Protein AF-A0ABC8SMH2-F1 (afdb_monomer_lite)

Structure (mmCIF, N/CA/C/O backbone):
data_AF-A0ABC8SMH2-F1
#
_entry.id   AF-A0ABC8SMH2-F1
#
loop_
_atom_site.group_PDB
_atom_site.id
_atom_site.type_symbol
_atom_site.label_atom_id
_atom_site.label_alt_id
_atom_site.label_comp_id
_atom_site.label_asym_id
_atom_site.label_entity_id
_atom_site.label_seq_id
_atom_site.pdbx_PDB_ins_code
_atom_site.Cartn_x
_atom_site.Cartn_y
_atom_site.Cartn_z
_atom_site.occupancy
_atom_site.B_iso_or_equiv
_atom_site.auth_seq_id
_atom_site.auth_comp_id
_atom_site.auth_asym_id
_atom_site.auth_atom_id
_atom_site.pdbx_PDB_model_num
ATOM 1 N N . MET A 1 1 ? -7.269 -30.580 8.045 1.00 36.91 1 MET A N 1
ATOM 2 C CA . MET A 1 1 ? -8.292 -30.603 9.114 1.00 36.91 1 MET A CA 1
ATOM 3 C C . MET A 1 1 ? -9.396 -29.653 8.674 1.00 36.91 1 MET A C 1
ATOM 5 O O . MET A 1 1 ? -9.114 -28.485 8.458 1.00 36.91 1 MET A O 1
ATOM 9 N N . VAL A 1 2 ? -10.576 -30.185 8.360 1.00 43.28 2 VAL A N 1
ATOM 10 C CA . VAL A 1 2 ? -11.658 -29.472 7.659 1.00 43.28 2 VAL A CA 1
ATOM 11 C C . VAL A 1 2 ? -12.463 -28.657 8.672 1.00 43.28 2 VAL A C 1
ATOM 13 O O . VAL A 1 2 ? -13.040 -29.235 9.588 1.00 43.28 2 VAL A O 1
ATOM 16 N N . GLY A 1 3 ? -12.486 -27.330 8.519 1.00 45.84 3 GLY A N 1
ATOM 17 C CA . GLY A 1 3 ? -13.321 -26.430 9.318 1.00 45.84 3 GLY A CA 1
ATOM 18 C C . GLY A 1 3 ? -14.788 -26.603 8.940 1.00 45.84 3 GLY A C 1
ATOM 19 O O . GLY A 1 3 ? -15.240 -26.081 7.927 1.00 45.84 3 GLY A O 1
ATOM 20 N N . LYS A 1 4 ? -15.508 -27.386 9.740 1.00 51.31 4 LYS A N 1
ATOM 21 C CA . LYS A 1 4 ? -16.911 -27.765 9.551 1.00 51.31 4 LYS A CA 1
ATOM 22 C C . LYS A 1 4 ? -17.716 -27.252 10.749 1.00 51.31 4 LYS A C 1
ATOM 24 O O . LYS A 1 4 ? -18.256 -28.037 11.508 1.00 51.31 4 LYS A O 1
ATOM 29 N N . GLU A 1 5 ? -17.716 -25.940 10.980 1.00 52.94 5 GLU A N 1
ATOM 30 C CA . GLU A 1 5 ? -18.402 -25.332 12.135 1.00 52.94 5 GLU A CA 1
ATOM 31 C C . GLU A 1 5 ? -18.998 -23.960 11.784 1.00 52.94 5 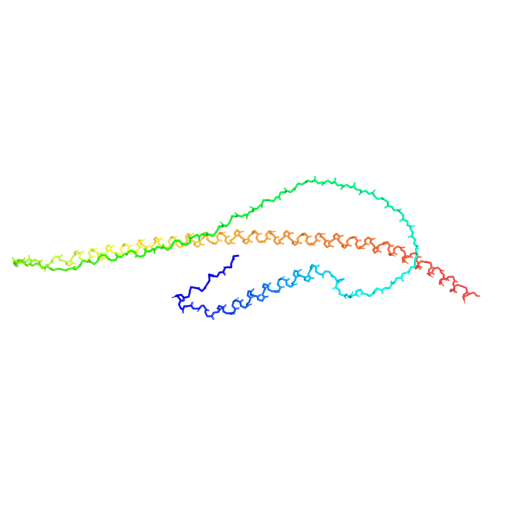GLU A C 1
ATOM 33 O O . GLU A 1 5 ? -18.556 -22.922 12.267 1.00 52.94 5 GLU A O 1
ATOM 38 N N . THR A 1 6 ? -20.023 -23.938 10.934 1.00 53.34 6 THR A N 1
ATOM 39 C CA . THR A 1 6 ? -21.031 -22.852 10.953 1.00 53.34 6 THR A CA 1
ATOM 40 C C . THR A 1 6 ? -22.466 -23.361 10.831 1.00 53.34 6 THR A C 1
ATOM 42 O O . THR A 1 6 ? -23.401 -22.591 11.016 1.00 53.34 6 THR A O 1
ATOM 45 N N . SER A 1 7 ? -22.658 -24.657 10.595 1.00 49.19 7 SER A N 1
ATOM 46 C CA . SER A 1 7 ? -23.930 -25.345 10.783 1.00 49.19 7 SER A CA 1
ATOM 47 C C . SER A 1 7 ? -23.833 -26.144 12.077 1.00 49.19 7 SER A C 1
ATOM 49 O O . SER A 1 7 ? -23.228 -27.211 12.109 1.00 49.19 7 SER A O 1
ATOM 51 N N . ASP A 1 8 ? -24.390 -25.602 13.157 1.00 45.41 8 ASP A N 1
ATOM 52 C CA . ASP A 1 8 ? -24.873 -26.448 14.244 1.00 45.41 8 ASP A CA 1
ATOM 53 C C . ASP A 1 8 ? -26.124 -27.157 13.692 1.00 45.41 8 ASP A C 1
ATOM 55 O O . ASP A 1 8 ? -27.100 -26.469 13.386 1.00 45.41 8 ASP A O 1
ATOM 59 N N . PRO A 1 9 ? -26.111 -28.481 13.442 1.00 53.84 9 PRO A N 1
ATOM 60 C CA . PRO A 1 9 ? -27.268 -29.173 12.875 1.00 53.84 9 PRO A CA 1
ATOM 61 C C . PRO A 1 9 ? -28.468 -29.209 13.836 1.00 53.84 9 PRO A C 1
ATOM 63 O O . PRO A 1 9 ? -29.548 -29.617 13.413 1.00 53.84 9 PRO A O 1
ATOM 66 N N . ASP A 1 10 ? -28.287 -28.799 15.099 1.00 50.53 10 ASP A N 1
ATOM 67 C CA . ASP A 1 10 ? -29.321 -28.818 16.141 1.00 50.53 10 ASP A CA 1
ATOM 68 C C . ASP A 1 10 ? -29.995 -27.447 16.358 1.00 50.53 10 ASP A C 1
ATOM 70 O O . ASP A 1 10 ? -31.047 -27.352 16.991 1.00 50.53 10 ASP A O 1
ATOM 74 N N . ASP A 1 11 ? -29.443 -26.372 15.786 1.00 53.09 11 ASP A N 1
ATOM 75 C CA . ASP A 1 11 ? -30.055 -25.044 15.813 1.00 53.09 11 ASP A CA 1
ATOM 76 C C . ASP A 1 11 ? -30.577 -24.758 14.401 1.00 53.09 11 ASP A C 1
ATOM 78 O O . ASP A 1 11 ? -29.842 -24.325 13.517 1.00 53.09 11 ASP A O 1
ATOM 82 N N . GLY A 1 12 ? -31.856 -25.067 14.154 1.00 57.78 12 GLY A N 1
ATOM 83 C CA . GLY A 1 12 ? -32.544 -24.975 12.851 1.00 57.78 12 GLY A CA 1
ATOM 84 C C . GLY A 1 12 ? -32.652 -23.565 12.244 1.00 57.78 12 GLY A C 1
ATOM 85 O O . GLY A 1 12 ? -33.602 -23.257 11.527 1.00 57.78 12 GLY A O 1
ATOM 86 N N . ARG A 1 13 ? -31.706 -22.678 12.546 1.00 59.84 13 ARG A N 1
ATOM 87 C CA . ARG A 1 13 ? -31.572 -21.316 12.042 1.00 59.84 13 ARG A CA 1
ATOM 88 C C . ARG A 1 13 ? -30.437 -21.292 11.027 1.00 59.84 13 ARG A C 1
ATOM 90 O O . ARG A 1 13 ? -29.338 -20.819 11.301 1.00 59.84 13 ARG A O 1
ATOM 97 N N . GLN A 1 14 ? -30.713 -21.796 9.828 1.00 72.44 14 GLN A N 1
ATOM 98 C CA . GLN A 1 14 ? -29.844 -21.523 8.692 1.00 72.44 14 GLN A CA 1
ATOM 99 C C . GLN A 1 14 ? -29.883 -20.017 8.420 1.00 72.44 14 GLN A C 1
ATOM 101 O O . GLN A 1 14 ? -30.951 -19.416 8.291 1.00 72.44 14 GLN A O 1
ATOM 106 N N . CYS A 1 15 ? -28.710 -19.394 8.382 1.00 69.88 15 CYS A N 1
ATOM 107 C CA . CYS A 1 15 ? -28.586 -17.998 8.005 1.00 69.88 15 CYS A CA 1
ATOM 108 C C . CYS A 1 15 ? -29.160 -17.817 6.583 1.00 69.88 15 CYS A C 1
ATOM 110 O O . CYS A 1 15 ? -28.724 -18.540 5.682 1.00 69.88 15 CYS A O 1
ATOM 112 N N . PRO A 1 16 ? -30.121 -16.900 6.350 1.00 83.31 16 PRO A N 1
ATOM 113 C CA . PRO A 1 16 ? -30.867 -16.837 5.087 1.00 83.31 16 PRO A CA 1
ATOM 114 C C . PRO A 1 16 ? -29.994 -16.514 3.864 1.00 83.31 16 PRO A C 1
ATOM 116 O O . PRO A 1 16 ? -30.408 -16.752 2.738 1.00 83.31 16 PRO A O 1
ATOM 119 N N . PHE A 1 17 ? -28.776 -16.016 4.088 1.00 85.00 17 PHE A N 1
ATOM 120 C CA . PHE A 1 17 ? -27.775 -15.682 3.072 1.00 85.00 17 PHE A CA 1
ATOM 121 C C . PHE A 1 17 ? -26.550 -16.617 3.097 1.00 85.00 17 PHE A C 1
ATOM 123 O O . PHE A 1 17 ? -25.531 -16.318 2.481 1.00 85.00 17 PHE A O 1
ATOM 130 N N . PHE A 1 18 ? -26.612 -17.754 3.804 1.00 87.25 18 PHE A N 1
ATOM 131 C CA . PHE A 1 18 ? -25.482 -18.688 3.897 1.00 87.25 18 PHE A CA 1
ATOM 132 C C . PHE A 1 18 ? -25.015 -19.175 2.524 1.00 87.25 18 PHE A C 1
ATOM 134 O O . PHE A 1 18 ? -23.818 -19.157 2.257 1.00 87.25 18 PHE A O 1
ATOM 141 N N . GLU A 1 19 ? -25.950 -19.572 1.661 1.00 87.00 19 GLU A N 1
ATOM 142 C CA . GLU A 1 19 ? -25.627 -20.103 0.335 1.00 87.00 19 GLU A CA 1
ATOM 143 C C . GLU A 1 19 ? -24.941 -19.045 -0.534 1.00 87.00 19 GLU A C 1
ATOM 145 O O . GLU A 1 19 ? -23.907 -19.305 -1.138 1.00 87.00 19 GLU A O 1
ATOM 150 N N . GLU A 1 20 ? -25.459 -17.815 -0.527 1.00 90.56 20 GLU A N 1
ATOM 151 C CA . GLU A 1 20 ? -24.885 -16.696 -1.274 1.00 90.56 20 GLU A CA 1
ATOM 152 C C . GLU A 1 20 ? -23.477 -16.346 -0.784 1.00 90.56 20 GLU A C 1
ATOM 154 O O . GLU A 1 20 ? -22.543 -16.262 -1.580 1.00 90.56 20 GLU A O 1
ATOM 159 N N . LEU A 1 21 ? -23.290 -16.217 0.533 1.00 89.94 21 LEU A N 1
ATOM 160 C CA . LEU A 1 21 ? -21.971 -15.947 1.105 1.00 89.94 21 LEU A CA 1
ATOM 161 C C . LEU A 1 21 ? -20.991 -17.093 0.841 1.00 89.94 21 LEU A C 1
ATOM 163 O O . LEU A 1 21 ? -19.828 -16.852 0.516 1.00 89.94 21 LEU A O 1
ATOM 167 N N . HIS A 1 22 ? -21.445 -18.341 0.958 1.00 88.00 22 HIS A N 1
ATOM 168 C CA . HIS A 1 22 ? -20.622 -19.509 0.681 1.00 88.00 22 HIS A CA 1
ATOM 169 C C . HIS A 1 22 ? -20.207 -19.567 -0.795 1.00 88.00 22 HIS A C 1
ATOM 171 O O . HIS A 1 22 ? -19.031 -19.811 -1.074 1.00 88.00 22 HIS A O 1
ATOM 177 N N . MET A 1 23 ? -21.119 -19.263 -1.726 1.00 92.56 23 MET A N 1
ATOM 178 C CA . MET A 1 23 ? -20.812 -19.134 -3.154 1.00 92.56 23 MET A CA 1
ATOM 179 C C . MET A 1 23 ? -19.764 -18.049 -3.405 1.00 92.56 23 MET A C 1
ATOM 181 O O . MET A 1 23 ? -18.761 -18.329 -4.055 1.00 92.56 23 MET A O 1
ATOM 185 N N . VAL A 1 24 ? -19.935 -16.847 -2.843 1.00 92.50 24 VAL A N 1
ATOM 186 C CA . VAL A 1 24 ? -18.985 -15.732 -3.019 1.00 92.50 24 VAL A CA 1
ATOM 187 C C . VAL A 1 24 ? -17.593 -16.096 -2.500 1.00 92.50 24 VAL A C 1
ATOM 189 O O . VAL A 1 24 ? -16.592 -15.833 -3.167 1.00 92.50 24 VAL A O 1
ATOM 192 N N . PHE A 1 25 ? -17.499 -16.721 -1.324 1.00 91.50 25 PHE A N 1
ATOM 193 C CA . PHE A 1 25 ? -16.202 -17.115 -0.770 1.00 91.50 25 PHE A CA 1
ATOM 194 C C . PHE A 1 25 ? -15.548 -18.257 -1.549 1.00 91.50 25 PHE A C 1
ATOM 196 O O . PHE A 1 25 ? -14.332 -18.236 -1.738 1.00 91.50 25 PHE A O 1
ATOM 203 N N . THR A 1 26 ? -16.335 -19.218 -2.030 1.00 92.69 26 THR A N 1
ATOM 204 C CA . THR A 1 26 ? -15.829 -20.343 -2.825 1.00 92.69 26 THR A CA 1
ATOM 205 C C . THR A 1 26 ? -15.360 -19.873 -4.201 1.00 92.69 26 THR A C 1
ATOM 207 O O . THR A 1 26 ? -14.258 -20.216 -4.623 1.00 92.69 26 THR A O 1
ATOM 210 N N . ASP A 1 27 ? -16.138 -19.021 -4.871 1.00 91.50 27 ASP A N 1
ATOM 211 C CA . ASP A 1 27 ? -15.770 -18.430 -6.159 1.00 91.50 27 ASP A CA 1
ATOM 212 C C . ASP A 1 27 ? -14.510 -17.565 -6.035 1.00 91.50 27 ASP A C 1
ATOM 214 O O . ASP A 1 27 ? -13.553 -17.733 -6.792 1.00 91.50 27 ASP A O 1
ATOM 218 N N . ARG A 1 28 ? -14.430 -16.726 -4.993 1.00 88.81 28 ARG A N 1
ATOM 219 C CA . ARG A 1 28 ? -13.230 -15.933 -4.699 1.00 88.81 28 ARG A CA 1
ATOM 220 C C . ARG A 1 28 ? -12.005 -16.809 -4.433 1.00 88.81 28 ARG A C 1
ATOM 222 O O . ARG A 1 28 ? -10.928 -16.498 -4.938 1.00 88.81 28 ARG A O 1
ATOM 229 N N . ALA A 1 29 ? -12.145 -17.887 -3.663 1.00 86.38 29 ALA A N 1
ATOM 230 C CA . ALA A 1 29 ? -11.043 -18.807 -3.385 1.00 86.38 29 ALA A CA 1
ATOM 231 C C . ALA A 1 29 ? -10.535 -19.487 -4.667 1.00 86.38 29 ALA A C 1
ATOM 233 O O . ALA A 1 29 ? -9.326 -19.531 -4.903 1.00 86.38 29 ALA A O 1
ATOM 234 N N . ASN A 1 30 ? -11.449 -19.936 -5.528 1.00 88.12 30 ASN A N 1
ATOM 235 C CA . ASN A 1 30 ? -11.115 -20.531 -6.820 1.00 88.12 30 ASN A CA 1
ATOM 236 C C . ASN A 1 30 ? -10.454 -19.513 -7.761 1.00 88.12 30 ASN A C 1
ATOM 238 O O . ASN A 1 30 ? -9.474 -19.830 -8.434 1.00 88.12 30 ASN A O 1
ATOM 242 N N . ASN A 1 31 ? -10.950 -18.274 -7.784 1.00 85.31 31 ASN A N 1
ATOM 243 C CA . ASN A 1 31 ? -10.404 -17.207 -8.616 1.00 85.31 31 ASN A CA 1
ATOM 244 C C . ASN A 1 31 ? -8.980 -16.820 -8.186 1.00 85.31 31 ASN A C 1
ATOM 246 O O . ASN A 1 31 ? -8.105 -16.696 -9.039 1.00 85.31 31 ASN A O 1
ATOM 250 N N . MET A 1 32 ? -8.717 -16.722 -6.877 1.00 79.75 32 MET A N 1
ATOM 251 C CA . MET A 1 32 ? -7.364 -16.480 -6.360 1.00 79.75 32 MET A CA 1
ATOM 252 C C . MET A 1 32 ? -6.402 -17.620 -6.700 1.00 79.75 32 MET A C 1
ATOM 254 O O . MET A 1 32 ? -5.282 -17.357 -7.125 1.00 79.75 32 MET A O 1
ATOM 258 N N . GLN A 1 33 ? -6.825 -18.880 -6.547 1.00 77.06 33 GLN A N 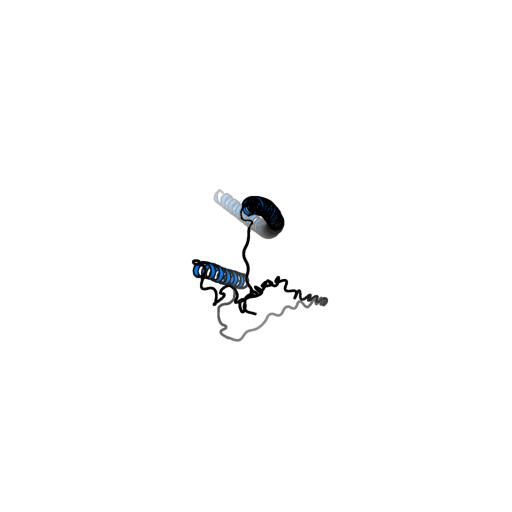1
ATOM 259 C CA . GLN A 1 33 ? -5.998 -20.030 -6.929 1.00 77.06 33 GLN A CA 1
ATOM 260 C C . GLN A 1 33 ? -5.691 -20.022 -8.427 1.00 77.06 33 GLN A C 1
ATOM 262 O O . GLN A 1 33 ? -4.552 -20.258 -8.817 1.00 77.06 33 GLN A O 1
ATOM 267 N N . ARG A 1 34 ? -6.678 -19.686 -9.264 1.00 77.19 34 ARG A N 1
ATOM 268 C CA . ARG A 1 34 ? -6.481 -19.544 -10.708 1.00 77.19 34 ARG A CA 1
ATOM 269 C C . ARG A 1 34 ? -5.500 -18.422 -11.042 1.00 77.19 34 ARG A C 1
ATOM 271 O O . ARG A 1 34 ? -4.606 -18.651 -11.841 1.00 77.19 34 ARG A O 1
ATOM 278 N N . LEU A 1 35 ? -5.625 -17.253 -10.413 1.00 72.31 35 LEU A N 1
ATOM 279 C CA . LEU A 1 35 ? -4.713 -16.129 -10.641 1.00 72.31 35 LEU A CA 1
ATOM 280 C C . LEU A 1 35 ? -3.279 -16.465 -10.200 1.00 72.31 35 LEU A C 1
ATOM 282 O O . LEU A 1 35 ? -2.333 -16.075 -10.877 1.00 72.31 35 LEU A O 1
ATOM 286 N N . LEU A 1 36 ? -3.109 -17.225 -9.111 1.00 70.75 36 LEU A N 1
ATOM 287 C CA . LEU A 1 36 ? -1.801 -17.729 -8.676 1.00 70.75 36 LEU A CA 1
ATOM 288 C C . LEU A 1 36 ? -1.217 -18.738 -9.675 1.00 70.75 36 LEU A C 1
ATOM 290 O O . LEU A 1 36 ? -0.068 -18.584 -10.076 1.00 70.75 36 LEU A O 1
ATOM 294 N N . LEU A 1 37 ? -2.011 -19.711 -10.140 1.00 63.41 37 LEU A N 1
ATOM 295 C CA . LEU A 1 37 ? -1.570 -20.692 -11.141 1.00 63.41 37 LEU A CA 1
ATOM 296 C C . LEU A 1 37 ? -1.256 -20.045 -12.497 1.00 63.41 37 LEU A C 1
ATOM 298 O O . LEU A 1 37 ? -0.295 -20.438 -13.148 1.00 63.41 37 LEU A O 1
ATOM 302 N N . GLU A 1 38 ? -2.037 -19.054 -12.926 1.00 63.06 38 GLU A N 1
ATOM 303 C CA . GLU A 1 38 ? -1.792 -18.289 -14.156 1.00 63.06 38 GLU A CA 1
ATOM 304 C C . GLU A 1 38 ? -0.599 -17.323 -14.015 1.00 63.06 38 GLU A C 1
ATOM 306 O O . GLU A 1 38 ? 0.048 -17.023 -15.014 1.00 63.06 38 GLU A O 1
ATOM 311 N N . SER A 1 39 ? -0.260 -16.878 -12.795 1.00 57.16 39 SER A N 1
ATOM 312 C CA . SER A 1 39 ? 0.936 -16.054 -12.534 1.00 57.16 39 SER A CA 1
ATOM 313 C C . SER A 1 39 ? 2.224 -16.881 -12.433 1.00 57.16 39 SER A C 1
ATOM 315 O O . SER A 1 39 ? 3.296 -16.371 -12.750 1.00 57.16 39 SER A O 1
ATOM 317 N N . GLU A 1 40 ? 2.136 -18.149 -12.017 1.00 49.41 40 GLU A N 1
ATOM 318 C CA . GLU A 1 40 ? 3.264 -19.094 -12.001 1.00 49.41 40 GLU A CA 1
ATOM 319 C C . GLU A 1 40 ? 3.467 -19.766 -13.375 1.00 49.41 40 GLU A C 1
ATOM 321 O O . GLU A 1 40 ? 4.593 -20.064 -13.782 1.00 49.41 40 GLU A O 1
ATOM 326 N N . ALA A 1 41 ? 2.391 -19.937 -14.150 1.00 50.34 41 ALA A N 1
ATOM 327 C CA . ALA A 1 41 ? 2.440 -20.408 -15.527 1.00 50.34 41 ALA A CA 1
ATOM 328 C C . ALA A 1 41 ? 2.820 -19.271 -16.488 1.00 50.34 41 ALA A C 1
ATOM 330 O O . ALA A 1 41 ? 1.993 -18.729 -17.222 1.00 50.34 41 ALA A O 1
ATOM 331 N N . GLY A 1 42 ? 4.114 -18.947 -16.528 1.00 42.66 42 GLY A N 1
ATOM 332 C CA . GLY A 1 42 ? 4.685 -18.145 -17.608 1.00 42.66 42 GLY A CA 1
ATOM 333 C C . GLY A 1 42 ? 4.290 -18.682 -19.001 1.00 42.66 42 GLY A C 1
ATOM 334 O O . GLY A 1 42 ? 3.983 -19.871 -19.163 1.00 42.66 42 GLY A O 1
ATOM 335 N N . PRO A 1 43 ? 4.301 -17.836 -20.045 1.00 47.75 43 PRO A N 1
ATOM 336 C CA . PRO A 1 43 ? 3.857 -18.212 -21.382 1.00 47.75 43 PRO A CA 1
ATOM 337 C C . PRO A 1 43 ? 4.847 -19.215 -21.995 1.00 47.75 43 PRO A C 1
ATOM 339 O O . PRO A 1 43 ? 5.826 -18.820 -22.621 1.00 47.75 43 PRO A O 1
ATOM 342 N N . GLY A 1 44 ? 4.641 -20.524 -21.803 1.00 52.03 44 GLY A N 1
ATOM 343 C CA . GLY A 1 44 ? 5.633 -21.486 -22.300 1.00 52.03 44 GLY A CA 1
ATOM 344 C C . GLY A 1 44 ? 5.345 -22.985 -22.251 1.00 52.03 44 GLY A C 1
ATOM 345 O O . GLY A 1 44 ? 6.195 -23.745 -22.705 1.00 52.03 44 GLY A O 1
ATOM 346 N N . GLN A 1 45 ? 4.206 -23.471 -21.753 1.00 51.44 45 GLN A N 1
ATOM 347 C CA . GLN A 1 45 ? 4.004 -24.922 -21.577 1.00 51.44 45 GLN A CA 1
ATOM 348 C C . GLN A 1 45 ? 2.741 -25.438 -22.274 1.00 51.44 45 GLN A C 1
ATOM 350 O O . GLN A 1 45 ? 1.805 -25.910 -21.643 1.00 51.44 45 GLN A O 1
ATOM 355 N N . ALA A 1 46 ? 2.727 -25.394 -23.609 1.00 51.25 46 ALA A N 1
ATOM 356 C CA . ALA A 1 46 ? 1.894 -26.293 -24.407 1.00 51.25 46 ALA A CA 1
ATOM 357 C C . ALA A 1 46 ? 2.384 -26.364 -25.860 1.00 51.25 4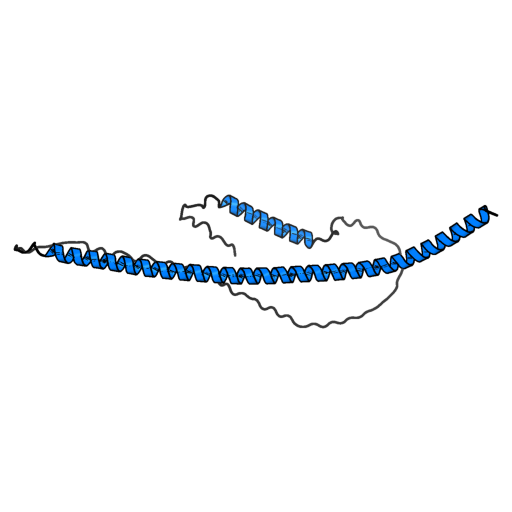6 ALA A C 1
ATOM 359 O O . ALA A 1 46 ? 1.927 -25.600 -26.707 1.00 51.25 46 ALA A O 1
ATOM 360 N N . LYS A 1 47 ? 3.263 -27.328 -26.171 1.00 53.56 47 LYS A N 1
ATOM 361 C CA . LYS A 1 47 ? 3.084 -28.247 -27.313 1.00 53.56 47 LYS A CA 1
ATOM 362 C C . LYS A 1 47 ? 4.145 -29.348 -27.329 1.00 53.56 47 LYS A C 1
ATOM 364 O O . LYS A 1 47 ? 5.333 -29.141 -27.125 1.00 53.56 47 LYS A O 1
ATOM 369 N N . LYS A 1 48 ? 3.621 -30.551 -27.536 1.00 58.06 48 LYS A N 1
ATOM 370 C CA . LYS A 1 48 ? 4.247 -31.867 -27.454 1.00 58.06 48 LYS A CA 1
ATOM 371 C C . LYS A 1 48 ? 5.485 -32.005 -28.344 1.00 58.06 48 LYS A C 1
ATOM 373 O O . LYS A 1 48 ? 5.485 -31.611 -29.506 1.00 58.06 48 LYS A O 1
ATOM 378 N N . ARG A 1 49 ? 6.489 -32.685 -27.788 1.00 44.00 49 ARG A N 1
ATOM 379 C CA . ARG A 1 49 ? 7.653 -33.245 -28.480 1.00 44.00 49 ARG A CA 1
ATOM 380 C C . ARG A 1 49 ? 7.216 -34.180 -29.615 1.00 44.00 49 ARG A C 1
ATOM 382 O O . ARG A 1 49 ? 6.510 -35.154 -29.366 1.00 44.00 49 ARG A O 1
ATOM 389 N N . ALA A 1 50 ? 7.726 -33.939 -30.820 1.00 42.66 50 ALA A N 1
ATOM 390 C CA . ALA A 1 50 ? 7.890 -34.953 -31.855 1.00 42.66 50 ALA A CA 1
ATOM 391 C C . ALA A 1 50 ? 9.379 -35.021 -32.216 1.00 42.66 50 ALA A C 1
ATOM 393 O O . ALA A 1 50 ? 10.011 -34.033 -32.577 1.00 42.66 50 ALA A O 1
ATOM 394 N N . LYS A 1 51 ? 9.933 -36.211 -32.021 1.00 57.84 51 LYS A N 1
ATOM 395 C CA . LYS A 1 51 ? 11.330 -36.602 -32.179 1.00 57.84 51 LYS A CA 1
ATOM 396 C C . LYS A 1 51 ? 11.734 -36.637 -33.650 1.00 57.84 51 LYS A C 1
ATOM 398 O O . LYS A 1 51 ? 11.121 -37.401 -34.384 1.00 57.84 51 LYS A O 1
ATOM 403 N N . ARG A 1 52 ? 12.813 -35.942 -34.039 1.00 40.47 52 ARG A N 1
ATOM 404 C CA . ARG A 1 52 ? 13.707 -36.351 -35.141 1.00 40.47 52 ARG A CA 1
ATOM 405 C C . ARG A 1 52 ? 15.152 -35.960 -34.830 1.00 40.47 52 ARG A C 1
ATOM 407 O O . ARG A 1 52 ? 15.420 -34.949 -34.198 1.00 40.47 52 ARG A O 1
ATOM 414 N N . THR A 1 53 ? 16.025 -36.874 -35.209 1.00 43.69 53 THR A N 1
ATOM 415 C CA . THR A 1 53 ? 17.456 -36.986 -34.949 1.00 43.69 53 THR A CA 1
ATOM 416 C C . THR A 1 53 ? 18.287 -36.266 -36.016 1.00 43.69 53 THR A C 1
ATOM 418 O O . THR A 1 53 ? 17.808 -36.109 -37.138 1.00 43.69 53 THR A O 1
ATOM 421 N N . ASN A 1 54 ? 19.558 -36.021 -35.671 1.00 33.38 54 ASN A N 1
ATOM 422 C CA . ASN A 1 54 ? 20.742 -35.846 -36.532 1.00 33.38 54 ASN A CA 1
ATOM 423 C C . ASN A 1 54 ? 21.224 -34.413 -36.788 1.00 33.38 54 ASN A C 1
ATOM 425 O O . ASN A 1 54 ? 20.495 -33.601 -37.347 1.00 33.38 54 ASN A O 1
ATOM 429 N N . GLY A 1 55 ? 22.519 -34.207 -36.522 1.00 31.47 55 GLY A N 1
ATOM 430 C CA . GLY A 1 55 ? 23.367 -33.400 -37.400 1.00 31.47 55 GLY A CA 1
ATOM 431 C C . GLY A 1 55 ? 24.172 -32.290 -36.737 1.00 31.47 55 GLY A C 1
ATOM 432 O O . GLY A 1 55 ? 23.835 -31.135 -36.927 1.00 31.47 55 GLY A O 1
ATOM 433 N N . ASP A 1 56 ? 25.228 -32.689 -36.026 1.00 32.56 56 ASP A N 1
ATOM 434 C CA . ASP A 1 56 ? 26.550 -32.047 -35.940 1.00 32.56 56 ASP A CA 1
ATOM 435 C C . ASP A 1 56 ? 26.735 -30.561 -35.556 1.00 32.56 56 ASP A C 1
ATOM 437 O O . ASP A 1 56 ? 26.309 -29.641 -36.241 1.00 32.56 56 ASP A O 1
ATOM 441 N N . GLN A 1 57 ? 27.590 -30.416 -34.532 1.00 40.03 57 GLN A N 1
ATOM 442 C CA . GLN A 1 57 ? 28.693 -29.452 -34.405 1.00 40.03 57 GLN A CA 1
ATOM 443 C C . GLN A 1 57 ? 28.325 -27.969 -34.268 1.00 40.03 57 GLN A C 1
ATOM 445 O O . GLN A 1 57 ? 27.974 -27.310 -35.231 1.00 40.03 57 GLN A O 1
ATOM 450 N N . PHE A 1 58 ? 28.519 -27.416 -33.069 1.00 31.69 58 PHE A N 1
ATOM 451 C CA . PHE A 1 58 ? 29.675 -26.557 -32.779 1.00 31.69 58 PHE A CA 1
ATOM 452 C C . PHE A 1 58 ? 29.843 -26.454 -31.258 1.00 31.69 58 PHE A C 1
ATOM 454 O O . PHE A 1 58 ? 28.917 -26.097 -30.533 1.00 31.69 58 PHE A O 1
ATOM 461 N N . ALA A 1 59 ? 31.023 -26.860 -30.798 1.00 42.28 59 ALA A N 1
ATOM 462 C CA . ALA A 1 59 ? 31.495 -26.714 -29.435 1.00 42.28 59 ALA A CA 1
ATOM 463 C C . ALA A 1 59 ? 32.045 -25.297 -29.252 1.00 42.28 59 ALA A C 1
ATOM 465 O O . ALA A 1 59 ? 32.844 -24.865 -30.077 1.00 42.28 59 ALA A O 1
ATOM 466 N N . GLU A 1 60 ? 31.679 -24.623 -28.165 1.00 34.69 60 GLU A N 1
ATOM 467 C CA . GLU A 1 60 ? 32.605 -23.719 -27.489 1.00 34.69 60 GLU A CA 1
ATOM 468 C C . GLU A 1 60 ? 32.298 -23.724 -25.991 1.00 34.69 60 GLU A C 1
ATOM 470 O O . GLU A 1 60 ? 31.154 -23.633 -25.546 1.00 34.69 60 GLU A O 1
ATOM 475 N N . ASP A 1 61 ? 33.380 -23.955 -25.274 1.00 35.34 61 ASP A N 1
ATOM 476 C CA . ASP A 1 61 ? 33.575 -24.164 -23.858 1.00 35.34 61 ASP A CA 1
ATOM 477 C C . ASP A 1 61 ? 33.638 -22.812 -23.138 1.00 35.34 61 ASP A C 1
ATOM 479 O O . ASP A 1 61 ? 34.390 -21.938 -23.556 1.00 35.34 61 ASP A O 1
ATOM 483 N N . PHE A 1 62 ? 32.867 -22.652 -22.063 1.00 34.38 62 PHE A N 1
ATOM 484 C CA . PHE A 1 62 ? 33.228 -21.773 -20.952 1.00 34.38 62 PHE A CA 1
ATOM 485 C C . PHE A 1 62 ? 32.766 -22.447 -19.655 1.00 34.38 62 PHE A C 1
ATOM 487 O O . PHE A 1 62 ? 31.595 -22.371 -19.275 1.00 34.38 62 PHE A O 1
ATOM 494 N N . SER A 1 63 ? 33.719 -23.146 -19.034 1.00 35.22 63 SER A N 1
ATOM 495 C CA . SER A 1 63 ? 33.712 -23.651 -17.659 1.00 35.22 63 SER A CA 1
ATOM 496 C C . SER A 1 63 ? 33.394 -22.525 -16.659 1.00 35.22 63 SER A C 1
ATOM 498 O O . SER A 1 63 ? 33.849 -21.396 -16.826 1.00 35.22 63 SER A O 1
ATOM 500 N N . GLU A 1 64 ? 32.475 -22.756 -15.725 1.00 37.69 64 GLU A N 1
ATOM 501 C CA . GLU A 1 64 ? 32.761 -23.140 -14.329 1.00 37.69 64 GLU A CA 1
ATOM 502 C C . GLU A 1 64 ? 33.113 -21.933 -13.449 1.00 37.69 64 GLU A C 1
ATOM 504 O O . GLU A 1 64 ? 34.225 -21.417 -13.477 1.00 37.69 64 GLU A O 1
ATOM 509 N N . ASP A 1 65 ? 32.115 -21.498 -12.679 1.00 32.28 65 ASP A N 1
ATOM 510 C CA . ASP A 1 65 ? 32.310 -20.868 -11.375 1.00 32.28 65 ASP A CA 1
ATOM 511 C C . ASP A 1 65 ? 31.209 -21.434 -10.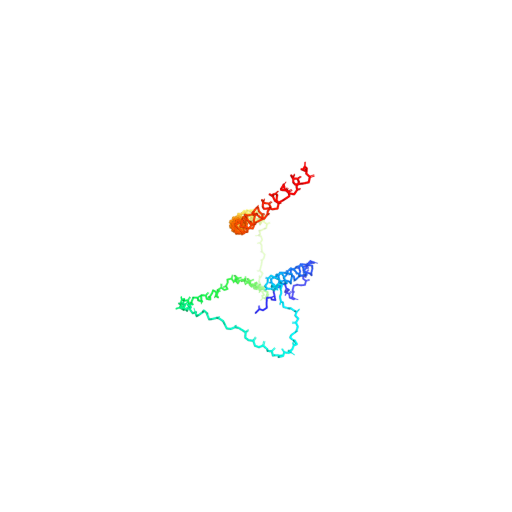464 1.00 32.28 65 ASP A C 1
ATOM 513 O O . ASP A 1 65 ? 30.058 -20.985 -10.457 1.00 32.28 65 ASP A O 1
ATOM 517 N N . GLU A 1 66 ? 31.545 -22.567 -9.847 1.00 41.28 66 GLU A N 1
ATOM 518 C CA . GLU A 1 66 ? 30.885 -23.092 -8.657 1.00 41.28 66 GLU A CA 1
ATOM 519 C C . GLU A 1 66 ? 31.234 -22.162 -7.493 1.00 41.28 66 GLU A C 1
ATOM 521 O O . GLU A 1 66 ? 32.389 -22.106 -7.086 1.00 41.28 66 GLU A O 1
ATOM 526 N N . ASP A 1 67 ? 30.233 -21.501 -6.918 1.00 40.94 67 ASP A N 1
ATOM 527 C CA . ASP A 1 67 ? 30.282 -21.122 -5.508 1.00 40.94 67 ASP A CA 1
ATOM 528 C C . ASP A 1 67 ? 29.038 -21.705 -4.829 1.00 40.94 67 ASP A C 1
ATOM 530 O O . ASP A 1 67 ? 27.917 -21.190 -4.896 1.00 40.94 67 ASP A O 1
ATOM 534 N N . ASP A 1 68 ? 29.278 -22.878 -4.251 1.00 40.06 68 ASP A N 1
ATOM 535 C CA . ASP A 1 68 ? 28.468 -23.560 -3.258 1.00 40.06 68 ASP A CA 1
ATOM 536 C C . ASP A 1 68 ? 28.743 -22.886 -1.906 1.00 40.06 68 ASP A C 1
ATOM 538 O O . ASP A 1 68 ? 29.830 -23.030 -1.349 1.00 40.06 68 ASP A O 1
ATOM 542 N N . ASP A 1 69 ? 27.772 -22.148 -1.364 1.00 36.66 69 ASP A N 1
ATOM 543 C CA . ASP A 1 69 ? 27.733 -21.899 0.078 1.00 36.66 69 ASP A CA 1
ATOM 544 C C . ASP A 1 69 ? 26.370 -22.315 0.632 1.00 36.66 69 ASP A C 1
ATOM 546 O O . ASP A 1 69 ? 25.363 -21.597 0.632 1.00 36.66 69 ASP A O 1
ATOM 550 N N . ALA A 1 70 ? 26.358 -23.577 1.044 1.00 47.50 70 ALA A N 1
ATOM 551 C CA . ALA A 1 70 ? 25.349 -24.189 1.869 1.00 47.50 70 ALA A CA 1
ATOM 552 C C . ALA A 1 70 ? 25.494 -23.712 3.321 1.00 47.50 70 ALA A C 1
ATOM 554 O O . ALA A 1 70 ? 26.477 -24.036 3.977 1.00 47.50 70 ALA A O 1
ATOM 555 N N . ASN A 1 71 ? 24.466 -23.030 3.834 1.00 34.12 71 ASN A N 1
ATOM 556 C CA . ASN A 1 71 ? 23.902 -23.047 5.201 1.00 34.12 71 ASN A CA 1
ATOM 557 C C . ASN A 1 71 ? 23.110 -21.731 5.359 1.00 34.12 71 ASN A C 1
ATOM 559 O O . ASN A 1 71 ? 23.567 -20.673 4.967 1.00 34.12 71 ASN A O 1
ATOM 563 N N . GLU A 1 72 ? 21.884 -21.672 5.858 1.00 33.97 72 GLU A N 1
ATOM 564 C CA . GLU A 1 72 ? 21.357 -22.381 7.003 1.00 33.97 72 GLU A CA 1
ATOM 565 C C . GLU A 1 72 ? 19.837 -22.482 6.849 1.00 33.97 72 GLU A C 1
ATOM 567 O O . GLU A 1 72 ? 19.111 -21.521 6.594 1.00 33.97 72 GLU A O 1
ATOM 572 N N . SER A 1 73 ? 19.367 -23.711 6.979 1.00 49.69 73 SER A N 1
ATOM 573 C CA . SER A 1 73 ? 17.967 -24.042 7.122 1.00 49.69 73 SER A CA 1
ATOM 574 C C . SER A 1 73 ? 17.512 -23.577 8.508 1.00 49.69 73 SER A C 1
ATOM 576 O O . SER A 1 73 ? 17.797 -24.276 9.482 1.00 49.69 73 SER A O 1
ATOM 578 N N . ASP A 1 74 ? 16.725 -22.505 8.587 1.00 32.38 74 ASP A N 1
ATOM 579 C CA . ASP A 1 74 ? 15.812 -22.325 9.713 1.00 32.38 74 ASP A CA 1
ATOM 580 C C . ASP A 1 74 ? 14.366 -22.538 9.268 1.00 32.38 74 ASP A C 1
ATOM 582 O O . ASP A 1 74 ? 13.820 -21.906 8.363 1.00 32.38 74 ASP A O 1
ATOM 586 N N . LYS A 1 75 ? 13.786 -23.542 9.901 1.00 41.97 75 LYS A N 1
ATOM 587 C CA . LYS A 1 75 ? 12.457 -24.086 9.702 1.00 41.97 75 LYS A CA 1
ATOM 588 C C . LYS A 1 75 ? 11.774 -23.991 11.050 1.00 41.97 75 LYS A C 1
ATOM 590 O O . LYS A 1 75 ? 11.506 -24.996 11.702 1.00 41.97 75 LYS A O 1
ATOM 595 N N . GLU A 1 76 ? 11.487 -22.761 11.456 1.00 37.38 76 GLU A N 1
ATOM 596 C CA . GLU A 1 76 ? 10.609 -22.489 12.583 1.00 37.38 76 GLU A CA 1
ATOM 597 C C . GLU A 1 76 ? 9.159 -22.717 12.146 1.00 37.38 76 GLU A C 1
ATOM 599 O O . GLU A 1 76 ? 8.450 -21.868 11.601 1.00 37.38 76 GLU A O 1
ATOM 604 N N . ALA A 1 77 ? 8.722 -23.948 12.389 1.00 45.75 77 ALA A N 1
ATOM 605 C CA . ALA A 1 77 ? 7.332 -24.331 12.444 1.00 45.75 77 ALA A CA 1
ATOM 606 C C . ALA A 1 77 ? 6.598 -23.487 13.502 1.00 45.75 77 ALA A C 1
ATOM 608 O O . ALA A 1 77 ? 6.556 -23.837 14.682 1.00 45.75 77 ALA A O 1
ATOM 609 N N . ILE A 1 78 ? 5.925 -22.413 13.081 1.00 35.12 78 ILE A N 1
ATOM 610 C CA . ILE A 1 78 ? 4.921 -21.735 13.912 1.00 35.12 78 ILE A CA 1
ATOM 611 C C . ILE A 1 78 ? 3.625 -22.554 13.845 1.00 35.12 78 ILE A C 1
ATOM 613 O O . ILE A 1 78 ? 2.608 -22.186 13.262 1.00 35.12 78 ILE A O 1
ATOM 617 N N . THR A 1 79 ? 3.662 -23.728 14.469 1.00 47.66 79 THR A N 1
ATOM 618 C CA . THR A 1 79 ? 2.473 -24.479 14.865 1.00 47.66 79 THR A CA 1
ATOM 619 C C . THR A 1 79 ? 2.022 -23.985 16.231 1.00 47.66 79 THR A C 1
ATOM 621 O O . THR A 1 79 ? 2.267 -24.654 17.232 1.00 47.66 79 THR A O 1
ATOM 624 N N . ARG A 1 80 ? 1.349 -22.833 16.317 1.00 39.22 80 ARG A N 1
ATOM 625 C CA . ARG A 1 80 ? 0.588 -22.470 17.527 1.00 39.22 80 ARG A CA 1
ATOM 626 C C . ARG A 1 80 ? -0.745 -21.818 17.180 1.00 39.22 80 ARG A C 1
ATOM 628 O O . ARG A 1 80 ? -0.922 -20.611 17.208 1.00 39.22 80 ARG A O 1
ATOM 635 N N . SER A 1 81 ? -1.685 -22.714 16.889 1.00 47.94 81 SER A N 1
ATOM 636 C CA . SER A 1 81 ? -3.131 -22.563 17.055 1.00 47.94 81 SER A CA 1
ATOM 637 C C . SER A 1 81 ? -3.481 -21.699 18.277 1.00 47.94 81 SER A C 1
ATOM 639 O O . SER A 1 81 ? -3.238 -22.113 19.413 1.00 47.94 81 SER A O 1
ATOM 641 N N . SER A 1 82 ? -4.148 -20.570 18.054 1.00 42.78 82 SER A N 1
ATOM 642 C CA . SER A 1 82 ? -4.812 -19.777 19.092 1.00 42.78 82 SER A CA 1
ATOM 643 C C . SER A 1 82 ? -6.300 -19.601 18.771 1.00 42.78 82 SER A C 1
ATOM 645 O O . SER A 1 82 ? -6.810 -18.496 18.634 1.00 42.78 82 SER A O 1
ATOM 647 N N . ASN A 1 83 ? -7.035 -20.716 18.695 1.00 41.31 83 ASN A N 1
ATOM 648 C CA . ASN A 1 83 ? -8.493 -20.663 18.809 1.00 41.31 83 ASN A CA 1
ATOM 649 C C . ASN A 1 83 ? -8.876 -20.516 20.295 1.00 41.31 83 ASN A C 1
ATOM 651 O O . ASN A 1 83 ? -8.572 -21.416 21.088 1.00 41.31 83 ASN A O 1
ATOM 655 N N . PRO A 1 84 ? -9.574 -19.442 20.706 1.00 48.72 84 PRO A N 1
ATOM 656 C CA . PRO A 1 84 ? -10.144 -19.359 22.040 1.00 48.72 84 PRO A CA 1
ATOM 657 C C . PRO A 1 84 ? -11.310 -20.347 22.158 1.00 48.72 84 PRO A C 1
ATOM 659 O O . PRO A 1 84 ? -12.345 -20.232 21.499 1.00 48.72 84 PRO A O 1
ATOM 662 N N . ARG A 1 85 ? -11.130 -21.348 23.024 1.00 41.25 85 ARG A N 1
ATOM 663 C CA . ARG A 1 85 ? -12.178 -22.280 23.446 1.00 41.25 85 ARG A CA 1
ATOM 664 C C . ARG A 1 85 ? -13.343 -21.495 24.056 1.00 41.25 85 ARG A C 1
ATOM 666 O O . ARG A 1 85 ? -13.222 -20.950 25.152 1.00 41.25 85 ARG A O 1
ATOM 673 N N . LYS A 1 86 ? -14.491 -21.495 23.375 1.00 47.53 86 LYS A N 1
ATOM 674 C CA . LYS A 1 86 ? -15.791 -21.127 23.949 1.00 47.53 86 LYS A CA 1
ATOM 675 C C . LYS A 1 86 ? -16.108 -22.097 25.093 1.00 47.53 86 LYS A C 1
ATOM 677 O O . LYS A 1 86 ? -16.351 -23.278 24.854 1.00 47.53 86 LYS A O 1
ATOM 682 N N . ARG A 1 87 ? -16.113 -21.621 26.342 1.00 44.44 87 ARG A N 1
ATOM 683 C CA . ARG A 1 87 ? -16.712 -22.366 27.459 1.00 44.44 87 ARG A CA 1
ATOM 684 C C . ARG A 1 87 ? -18.224 -22.150 27.413 1.00 44.44 87 ARG A C 1
ATOM 686 O O . ARG A 1 87 ? -18.700 -21.048 27.664 1.00 44.44 87 ARG A O 1
ATOM 693 N N . LYS A 1 88 ? -18.958 -23.220 27.086 1.00 38.28 88 LYS A N 1
ATOM 694 C CA . LYS A 1 88 ? -20.364 -23.402 27.464 1.00 38.28 88 LYS A CA 1
ATOM 695 C C . LYS A 1 88 ? -20.445 -23.304 28.993 1.00 38.28 88 LYS A C 1
ATOM 697 O O . LYS A 1 88 ? -19.779 -24.074 29.680 1.00 38.28 88 LYS A O 1
ATOM 702 N N . ALA A 1 89 ? -21.230 -22.365 29.512 1.00 35.25 89 ALA A N 1
ATOM 703 C CA . ALA A 1 89 ? -21.719 -22.440 30.881 1.00 35.25 89 ALA A CA 1
ATOM 704 C C . ALA A 1 89 ? -22.979 -23.305 30.850 1.00 35.25 89 ALA A C 1
ATOM 706 O O . ALA A 1 89 ? -24.019 -22.923 30.312 1.00 35.25 89 ALA A O 1
ATOM 707 N N . GLU A 1 90 ? -22.811 -24.524 31.342 1.00 32.34 90 GLU A N 1
ATOM 708 C CA . GLU A 1 90 ? -23.866 -25.483 31.599 1.00 32.34 90 GLU A CA 1
ATOM 709 C C . GLU A 1 90 ? -24.830 -24.911 32.642 1.00 32.34 90 GLU A C 1
ATOM 711 O O . GLU A 1 90 ? -24.446 -24.415 33.699 1.00 32.34 90 GLU A O 1
ATOM 716 N N . ARG A 1 91 ? -26.105 -24.941 32.272 1.00 41.72 91 ARG A N 1
ATOM 717 C CA . ARG A 1 91 ? -27.258 -24.525 33.055 1.00 41.72 91 ARG A CA 1
ATOM 718 C C . ARG A 1 91 ? -27.471 -25.538 34.177 1.00 41.72 91 ARG A C 1
ATOM 720 O O . ARG A 1 91 ? -28.065 -26.591 33.945 1.00 41.72 91 ARG A O 1
ATOM 727 N N . GLU A 1 92 ? -26.994 -25.221 35.376 1.00 36.41 92 GLU A N 1
ATOM 728 C CA . GLU A 1 92 ? -27.261 -26.042 36.551 1.00 36.41 92 GLU A CA 1
ATOM 729 C C . GLU A 1 92 ? -28.739 -26.011 36.947 1.00 36.41 92 GLU A C 1
ATOM 731 O O . GLU A 1 92 ? -29.473 -25.028 36.801 1.00 36.41 92 GLU A O 1
ATOM 736 N N . LYS A 1 93 ? -29.172 -27.196 37.359 1.00 37.81 93 LYS A N 1
ATOM 737 C CA . LYS A 1 93 ? -30.547 -27.627 37.528 1.00 37.81 93 LYS A CA 1
ATOM 738 C C . LYS A 1 93 ? -31.197 -26.976 38.743 1.00 37.81 93 LYS A C 1
ATOM 740 O O . LYS A 1 93 ? -30.636 -26.902 39.828 1.00 37.81 93 LYS A O 1
ATOM 745 N N . ARG A 1 94 ? -32.462 -26.624 38.525 1.00 32.66 94 ARG A N 1
ATOM 746 C CA . ARG A 1 94 ? -33.509 -26.432 39.527 1.00 32.66 94 ARG A CA 1
ATOM 747 C C . ARG A 1 94 ? -33.423 -27.503 40.620 1.00 32.66 94 ARG A C 1
ATOM 749 O O . ARG A 1 94 ? -33.622 -28.681 40.330 1.00 32.66 94 ARG A O 1
ATOM 756 N N . VAL A 1 95 ? -33.230 -27.080 41.866 1.00 32.88 95 VAL A N 1
ATOM 757 C CA . VAL A 1 95 ? -33.687 -27.846 43.028 1.00 32.88 95 VAL A CA 1
ATOM 758 C C . VAL A 1 95 ? -35.193 -27.619 43.122 1.00 32.88 95 VAL A C 1
ATOM 760 O O . VAL A 1 95 ? -35.658 -26.534 43.464 1.00 32.88 95 VAL A O 1
ATOM 763 N N . GLN A 1 96 ? -35.945 -28.637 42.710 1.00 33.28 96 GLN A N 1
ATOM 764 C CA . GLN A 1 96 ? -37.356 -28.800 43.035 1.00 33.28 96 GLN A CA 1
ATOM 765 C C . GLN A 1 96 ? -37.457 -29.152 44.520 1.00 33.28 96 GLN A C 1
ATOM 767 O O . GLN A 1 96 ? -36.908 -30.159 44.961 1.00 33.28 96 GLN A O 1
ATOM 772 N N . THR A 1 97 ? -38.168 -28.329 45.280 1.00 31.84 97 THR A N 1
ATOM 773 C CA . THR A 1 97 ? -38.724 -28.697 46.582 1.00 31.84 97 THR A CA 1
ATOM 774 C C . THR A 1 97 ? -40.216 -28.940 46.397 1.00 31.84 97 THR A C 1
ATOM 776 O O . THR A 1 97 ? -40.988 -27.992 46.292 1.00 31.84 97 THR A O 1
ATOM 779 N N . GLU A 1 98 ? -40.596 -30.210 46.353 1.00 32.03 98 GLU A N 1
ATOM 780 C CA . GLU A 1 98 ? -41.962 -30.743 46.422 1.00 32.03 98 GLU A CA 1
ATOM 781 C C . GLU A 1 98 ? -41.848 -32.077 47.191 1.00 32.03 98 GLU A C 1
ATOM 783 O O . GLU A 1 98 ? -40.882 -32.802 46.981 1.00 32.03 98 GLU A O 1
ATOM 788 N N . ALA A 1 99 ? -42.720 -32.519 48.095 1.00 32.88 99 ALA A N 1
ATOM 789 C CA . ALA A 1 99 ? -43.899 -31.967 48.744 1.00 32.88 99 ALA A CA 1
ATOM 790 C C . ALA A 1 99 ? -44.257 -32.899 49.941 1.00 32.88 99 ALA A C 1
ATOM 792 O O . ALA A 1 99 ? -44.001 -34.096 49.865 1.00 32.88 99 ALA A O 1
ATOM 793 N N . LEU A 1 100 ? -44.883 -32.322 50.984 1.00 37.56 100 LEU A N 1
ATOM 794 C CA . LEU A 1 100 ? -46.029 -32.835 51.784 1.00 37.56 100 LEU A CA 1
ATOM 795 C C . LEU A 1 100 ? -45.877 -34.144 52.611 1.00 37.56 100 LEU A C 1
ATOM 797 O O . LEU A 1 100 ? -45.550 -35.196 52.083 1.00 37.56 100 LEU A O 1
ATOM 801 N N . GLU A 1 101 ? -46.073 -34.163 53.941 1.00 34.97 101 GLU A N 1
ATOM 802 C CA . GLU A 1 101 ? -47.343 -34.184 54.724 1.00 34.97 101 GLU A CA 1
ATOM 803 C C . GLU A 1 101 ? -46.929 -34.272 56.232 1.00 34.97 101 GLU A C 1
ATOM 805 O O . GLU A 1 101 ? -46.021 -35.042 56.536 1.00 34.97 101 GLU A O 1
ATOM 810 N N . LYS A 1 102 ? -47.440 -33.560 57.259 1.00 43.66 102 LYS A N 1
ATOM 811 C CA . LYS A 1 102 ? -48.813 -33.482 57.821 1.00 43.66 102 LYS A CA 1
ATOM 812 C C . LYS A 1 102 ? -48.906 -32.401 58.948 1.00 43.66 102 LYS A C 1
ATOM 814 O O . LYS A 1 102 ? -47.873 -31.899 59.385 1.00 43.66 102 LYS A O 1
ATOM 819 N N . PRO A 1 103 ? -50.119 -32.046 59.440 1.00 53.69 103 PRO A N 1
ATOM 820 C CA . PRO A 1 103 ? -50.446 -30.732 60.006 1.00 53.69 103 PRO A CA 1
ATOM 821 C C . PRO A 1 103 ? -50.502 -30.667 61.541 1.00 53.69 103 PRO A C 1
ATOM 823 O O . PRO A 1 103 ? -50.779 -31.657 62.215 1.00 53.69 103 PRO A O 1
ATOM 826 N N . SER A 1 104 ? -50.408 -29.450 62.087 1.00 35.38 104 SER A N 1
ATOM 827 C CA . SER A 1 104 ? -51.037 -29.109 63.367 1.00 35.38 104 SER A CA 1
ATOM 828 C C . SER A 1 104 ? -51.497 -27.648 63.390 1.00 35.38 104 SER A C 1
ATOM 830 O O . SER A 1 104 ? -50.876 -26.761 62.815 1.00 35.38 104 SER A O 1
ATOM 832 N N . ARG A 1 105 ? -52.661 -27.456 64.006 1.00 41.06 105 ARG A N 1
ATOM 833 C CA . ARG A 1 105 ? -53.543 -26.283 64.016 1.00 41.06 105 ARG A CA 1
ATOM 834 C C . ARG A 1 105 ? -52.965 -25.129 64.849 1.00 41.06 105 ARG A C 1
ATOM 836 O O . ARG A 1 105 ? -52.501 -25.391 65.949 1.00 41.06 105 ARG A O 1
ATOM 843 N N . GLN A 1 106 ? -53.169 -23.876 64.428 1.00 47.69 106 GLN A N 1
ATOM 844 C CA . GLN A 1 106 ? -54.108 -22.921 65.059 1.00 47.69 106 GLN A CA 1
ATOM 845 C C . GLN A 1 106 ? -53.988 -21.489 64.479 1.00 47.69 106 GLN A C 1
ATOM 847 O O . GLN A 1 106 ? -52.963 -21.151 63.890 1.00 47.69 106 GLN A O 1
ATOM 852 N N . PRO A 1 107 ? -55.049 -20.663 64.596 1.00 61.88 107 PRO A N 1
ATOM 853 C CA . PRO A 1 107 ? -55.150 -19.346 63.973 1.00 61.88 107 PRO A CA 1
ATOM 854 C C . PRO A 1 107 ? -54.714 -18.232 64.936 1.00 61.88 107 PRO A C 1
ATOM 856 O O . PRO A 1 107 ? -54.932 -18.348 66.138 1.00 61.88 107 PRO A O 1
ATOM 859 N N . SER A 1 108 ? -54.181 -17.120 64.424 1.00 44.41 108 SER A N 1
ATOM 860 C CA . SER A 1 108 ? -54.618 -15.759 64.797 1.00 44.41 108 SER A CA 1
ATOM 861 C C . SER A 1 108 ? -53.661 -14.662 64.309 1.00 44.41 108 SER A C 1
ATOM 863 O O . SER A 1 108 ? -52.451 -14.745 64.459 1.00 44.41 108 SER A O 1
ATOM 865 N N . ILE A 1 109 ? -54.286 -13.617 63.755 1.00 49.88 109 ILE A N 1
ATOM 866 C CA . ILE A 1 109 ? -53.974 -12.191 63.939 1.00 49.88 109 ILE A CA 1
ATOM 867 C C . ILE A 1 109 ? -52.560 -11.735 63.540 1.00 49.88 109 ILE A C 1
ATOM 869 O O . ILE A 1 109 ? -51.632 -11.782 64.334 1.00 49.88 109 ILE A O 1
ATOM 873 N N . ALA A 1 110 ? -52.455 -11.169 62.330 1.00 48.38 110 ALA A N 1
ATOM 874 C CA . ALA A 1 110 ? -51.878 -9.840 62.061 1.00 48.38 110 ALA A CA 1
ATOM 875 C C . ALA A 1 110 ? -51.665 -9.670 60.546 1.00 48.38 110 ALA A C 1
ATOM 877 O O . ALA A 1 110 ? -50.617 -10.013 60.007 1.00 48.38 110 ALA A O 1
ATOM 878 N N . HIS A 1 111 ? -52.659 -9.131 59.837 1.00 53.59 111 HIS A N 1
ATOM 879 C CA . HIS A 1 111 ? -52.531 -8.815 58.412 1.00 53.59 111 HIS A CA 1
ATOM 880 C C . HIS A 1 111 ? -52.782 -7.327 58.174 1.00 53.59 111 HIS A C 1
ATOM 882 O O . HIS A 1 111 ? -53.807 -6.939 57.630 1.00 53.59 111 HIS A O 1
ATOM 888 N N . PHE A 1 112 ? -51.854 -6.492 58.648 1.00 53.97 112 PHE A N 1
ATOM 889 C CA . PHE A 1 112 ? -51.837 -5.057 58.329 1.00 53.97 112 PHE A CA 1
ATOM 890 C C . PHE A 1 112 ? -50.439 -4.477 58.042 1.00 53.97 112 PHE A C 1
ATOM 892 O O . PHE A 1 112 ? -50.353 -3.345 57.582 1.00 53.97 112 PHE A O 1
ATOM 899 N N . ASN A 1 113 ? -49.349 -5.246 58.207 1.00 56.50 113 ASN A N 1
ATOM 900 C CA . ASN A 1 113 ? -47.977 -4.722 58.061 1.00 56.50 113 ASN A CA 1
ATOM 901 C C . ASN A 1 113 ? -47.209 -5.272 56.838 1.00 56.50 113 ASN A C 1
ATOM 903 O O . ASN A 1 113 ? -46.101 -4.823 56.553 1.00 56.50 113 ASN A O 1
ATOM 907 N N . THR A 1 114 ? -47.782 -6.221 56.089 1.00 55.94 114 THR A N 1
ATOM 908 C CA . THR A 1 114 ? -47.120 -6.879 54.943 1.00 55.94 114 THR A CA 1
ATOM 909 C C . THR A 1 114 ? -46.921 -5.945 53.740 1.00 55.94 114 THR A C 1
ATOM 911 O O . THR A 1 114 ? -45.957 -6.102 52.998 1.00 55.94 114 THR A O 1
ATOM 914 N N . SER A 1 115 ? -47.778 -4.936 53.571 1.00 59.97 115 SER A N 1
ATOM 915 C CA . SER A 1 115 ? -47.768 -4.020 52.420 1.00 59.97 115 SER A CA 1
ATOM 916 C C . SER A 1 115 ? -46.614 -3.006 52.427 1.00 59.97 115 SER A C 1
ATOM 918 O O . SER A 1 115 ? -46.140 -2.607 51.366 1.00 59.97 115 SER A O 1
ATOM 920 N N . CYS A 1 116 ? -46.126 -2.600 53.603 1.00 55.78 116 CYS A N 1
ATOM 921 C CA . CYS A 1 116 ? -45.015 -1.649 53.734 1.00 55.78 116 CYS A CA 1
ATOM 922 C C . CYS A 1 116 ? -43.658 -2.301 53.395 1.00 55.78 116 CYS A C 1
ATOM 924 O O . CYS A 1 116 ? -42.854 -1.737 52.656 1.00 55.78 116 CYS A O 1
ATOM 926 N N . SER A 1 117 ? -43.436 -3.538 53.853 1.00 66.38 117 SER A N 1
ATOM 927 C CA . SER A 1 117 ? -42.214 -4.302 53.560 1.00 66.38 117 SER A CA 1
ATOM 928 C C . SER A 1 117 ? -42.108 -4.702 52.082 1.00 66.38 117 SER A C 1
ATOM 930 O O . SER A 1 117 ? -41.019 -4.647 51.515 1.00 66.38 117 SER A O 1
ATOM 932 N N . SER A 1 118 ? -43.230 -5.022 51.423 1.00 72.69 118 SER A N 1
ATOM 933 C CA . SER A 1 118 ? -43.237 -5.315 49.983 1.00 72.69 118 SER A CA 1
ATOM 934 C C . SER A 1 118 ? -42.902 -4.096 49.122 1.00 72.69 118 SER A C 1
ATOM 936 O O . SER A 1 118 ? -42.235 -4.243 48.104 1.00 72.69 118 SER A O 1
ATOM 938 N N . LEU A 1 119 ? -43.328 -2.892 49.525 1.00 79.69 119 LEU A N 1
ATOM 939 C CA . LEU A 1 119 ? -42.986 -1.651 48.818 1.00 79.69 119 LEU A CA 1
ATOM 940 C C . LEU A 1 119 ? -41.489 -1.330 48.935 1.00 79.69 119 LEU A C 1
ATOM 942 O O . LEU A 1 119 ? -40.873 -0.966 47.936 1.00 79.69 119 LEU A O 1
ATOM 946 N N . SER A 1 120 ? -40.896 -1.548 50.115 1.00 87.62 120 SER A N 1
ATOM 947 C CA . SER A 1 120 ? -39.445 -1.425 50.328 1.00 87.62 120 SER A CA 1
ATOM 948 C C . SER A 1 120 ? -38.656 -2.416 49.464 1.00 87.62 120 SER A C 1
ATOM 950 O O . SER A 1 120 ? -37.721 -2.020 48.778 1.00 87.62 120 SER A O 1
ATOM 952 N N . GLY A 1 121 ? -39.074 -3.687 49.413 1.00 92.75 121 GLY A N 1
ATOM 953 C CA . GLY A 1 121 ? -38.402 -4.703 48.593 1.00 92.75 121 GLY A CA 1
ATOM 954 C C . GLY A 1 121 ? -38.496 -4.447 47.083 1.00 92.75 121 GLY A C 1
ATOM 955 O O . GLY A 1 121 ? -37.547 -4.711 46.349 1.00 92.75 121 GLY A O 1
ATOM 956 N N . ILE A 1 122 ? -39.613 -3.887 46.599 1.00 92.94 122 ILE A N 1
ATOM 957 C CA . ILE A 1 122 ? -39.750 -3.467 45.191 1.00 92.94 122 ILE A CA 1
ATOM 958 C C . ILE A 1 122 ? -38.830 -2.279 44.888 1.00 92.94 122 ILE A C 1
ATOM 960 O O . ILE A 1 122 ? -38.210 -2.235 43.826 1.00 92.94 122 ILE A O 1
ATOM 964 N N . GLN A 1 123 ? -38.728 -1.321 45.812 1.00 93.50 123 GLN A N 1
ATOM 965 C CA . GLN A 1 123 ? -37.840 -0.170 45.664 1.00 93.50 123 GLN A CA 1
ATOM 966 C C . GLN A 1 123 ? -36.364 -0.596 45.612 1.00 93.50 123 GLN A C 1
ATOM 968 O O . GLN A 1 123 ? -35.620 -0.103 44.765 1.00 93.50 123 GLN A O 1
ATOM 973 N N . GLU A 1 124 ? -35.958 -1.539 46.463 1.00 93.62 124 GLU A N 1
ATOM 974 C CA . GLU A 1 124 ? -34.617 -2.137 46.455 1.00 93.62 124 GLU A CA 1
ATOM 975 C C . GLU A 1 124 ? -34.339 -2.895 45.150 1.00 93.62 124 GLU A C 1
ATOM 977 O O . GLU A 1 124 ? -33.313 -2.668 44.516 1.00 93.62 124 GLU A O 1
ATOM 982 N N . MET A 1 125 ? -35.290 -3.703 44.670 1.00 94.75 125 MET A N 1
ATOM 983 C CA . MET A 1 125 ? -35.150 -4.412 43.392 1.00 94.75 125 MET A CA 1
ATOM 984 C C . MET A 1 125 ? -34.994 -3.454 42.201 1.00 94.75 125 MET A C 1
ATOM 986 O O . MET A 1 125 ? -34.234 -3.729 41.273 1.00 94.75 125 MET A O 1
ATOM 990 N N . LEU A 1 126 ? -35.702 -2.321 42.213 1.00 96.31 126 LEU A N 1
ATOM 991 C CA . LEU A 1 126 ? -35.582 -1.305 41.170 1.00 96.31 126 LEU A CA 1
ATOM 992 C C . LEU A 1 126 ? -34.210 -0.612 41.216 1.00 96.31 126 LEU A C 1
ATOM 994 O O . LEU A 1 126 ? -33.599 -0.389 40.171 1.00 96.31 126 LEU A O 1
ATOM 998 N N . LEU A 1 127 ? -33.716 -0.297 42.417 1.00 96.75 127 LEU A N 1
ATOM 999 C CA . LEU A 1 127 ? -32.365 0.233 42.627 1.00 96.75 127 LEU A CA 1
ATOM 1000 C C . LEU A 1 127 ? -31.297 -0.738 42.109 1.00 96.75 127 LEU A C 1
ATOM 1002 O O . LEU A 1 127 ? -30.403 -0.324 41.368 1.00 96.75 127 LEU A O 1
ATOM 1006 N N . ASP A 1 128 ? -31.432 -2.025 42.426 1.00 96.00 128 ASP A N 1
ATOM 1007 C CA . ASP A 1 128 ? -30.532 -3.075 41.950 1.00 96.00 128 ASP A CA 1
ATOM 1008 C C . ASP A 1 128 ? -30.575 -3.215 40.425 1.00 96.00 128 ASP A C 1
ATOM 1010 O O . ASP A 1 128 ? -29.525 -3.339 39.792 1.00 96.00 128 ASP A O 1
ATOM 1014 N N . PHE A 1 129 ? -31.758 -3.114 39.808 1.00 97.19 129 PHE A N 1
ATOM 1015 C CA . PHE A 1 129 ? -31.896 -3.116 38.351 1.00 97.19 129 PHE A CA 1
ATOM 1016 C C . PHE A 1 129 ? -31.177 -1.927 37.707 1.00 97.19 129 PHE A C 1
ATOM 1018 O O . PHE A 1 129 ? -30.432 -2.118 36.747 1.00 97.19 129 PHE A O 1
ATOM 1025 N N . PHE A 1 130 ? -31.333 -0.711 38.241 1.00 97.00 130 PHE A N 1
ATOM 1026 C CA . PHE A 1 130 ? -30.609 0.459 37.733 1.00 97.00 130 PHE A CA 1
ATOM 1027 C C . PHE A 1 130 ? -29.096 0.300 37.878 1.00 97.00 130 PHE A C 1
ATOM 1029 O O . PHE A 1 130 ? -28.347 0.610 36.949 1.00 97.00 130 PHE A O 1
ATOM 1036 N N . GLN A 1 131 ? -28.638 -0.232 39.011 1.00 97.50 131 GLN A N 1
ATOM 1037 C CA . GLN A 1 131 ? -27.220 -0.483 39.231 1.00 97.50 131 GLN A CA 1
ATOM 1038 C C . GLN A 1 131 ? -26.685 -1.567 38.281 1.00 97.50 131 GLN A C 1
ATOM 1040 O O . GLN A 1 131 ? -25.576 -1.451 37.755 1.00 97.50 131 GLN A O 1
ATOM 1045 N N . GLN A 1 132 ? -27.468 -2.616 38.030 1.00 97.38 132 GLN A N 1
ATOM 1046 C CA . GLN A 1 132 ? -27.131 -3.669 37.078 1.00 97.38 132 GLN A CA 1
ATOM 1047 C C . GLN A 1 132 ? -27.110 -3.140 35.639 1.00 97.38 132 GLN A C 1
ATOM 1049 O O . GLN A 1 132 ? -26.173 -3.441 34.899 1.00 97.38 132 GLN A O 1
ATOM 1054 N N . GLN A 1 133 ? -28.082 -2.308 35.260 1.00 97.12 133 GLN A N 1
ATOM 1055 C CA . GLN A 1 133 ? -28.139 -1.660 33.952 1.00 97.12 133 GLN A CA 1
ATOM 1056 C C . GLN A 1 133 ? -26.898 -0.792 33.722 1.00 97.12 133 GLN A C 1
ATOM 1058 O O . GLN A 1 133 ? -26.253 -0.916 32.683 1.00 97.12 133 GLN A O 1
ATOM 1063 N N . GLN A 1 134 ? -26.504 0.011 34.714 1.00 97.25 134 GLN A N 1
ATOM 1064 C CA . GLN A 1 134 ? -25.308 0.848 34.631 1.00 97.25 134 GLN A CA 1
ATOM 1065 C C . GLN A 1 134 ? -24.028 0.014 34.463 1.00 97.25 134 GLN A C 1
ATOM 1067 O O . GLN A 1 134 ? -23.183 0.338 33.631 1.00 97.25 134 GLN A O 1
ATOM 1072 N N . LYS A 1 135 ? -23.885 -1.089 35.211 1.00 98.06 135 LYS A N 1
ATOM 1073 C CA . LYS A 1 135 ? -22.734 -2.003 35.083 1.00 98.06 135 LYS A CA 1
ATOM 1074 C C . LYS A 1 135 ? -22.640 -2.605 33.679 1.00 98.06 135 LYS A C 1
ATOM 1076 O O . LYS A 1 135 ? -21.552 -2.644 33.109 1.00 98.06 135 LYS A O 1
ATOM 1081 N N . ILE A 1 136 ? -23.767 -3.049 33.118 1.00 97.00 136 ILE A N 1
ATOM 1082 C CA . ILE A 1 136 ? -23.816 -3.616 31.762 1.00 97.00 136 ILE A CA 1
ATOM 1083 C C . ILE A 1 136 ? -23.479 -2.547 30.720 1.00 97.00 136 ILE A C 1
ATOM 1085 O O . ILE A 1 136 ? -22.726 -2.824 29.789 1.00 97.00 136 ILE A O 1
ATOM 1089 N N . GLU A 1 137 ? -23.987 -1.325 30.880 1.00 97.12 137 GLU A N 1
ATOM 1090 C CA . GLU A 1 137 ? -23.699 -0.222 29.962 1.00 97.12 137 GLU A CA 1
ATOM 1091 C C . GLU A 1 137 ? -22.205 0.129 29.945 1.00 97.12 137 GLU A C 1
ATOM 1093 O O . GLU A 1 137 ? -21.618 0.287 28.874 1.00 97.12 137 GLU A O 1
ATOM 1098 N N . ILE A 1 138 ? -21.570 0.192 31.119 1.00 97.12 138 ILE A N 1
ATOM 1099 C CA . ILE A 1 138 ? -20.127 0.439 31.244 1.00 97.12 138 ILE A CA 1
ATOM 1100 C C . ILE A 1 138 ? -19.335 -0.687 30.569 1.00 97.12 138 ILE A C 1
ATOM 1102 O O . ILE A 1 138 ? -18.486 -0.414 29.723 1.00 97.12 138 ILE A O 1
ATOM 1106 N N . GLN A 1 139 ? -19.661 -1.951 30.856 1.00 97.75 139 GLN A N 1
ATOM 1107 C CA . GLN A 1 139 ? -18.984 -3.096 30.237 1.00 97.75 139 GLN A CA 1
ATOM 1108 C C . GLN A 1 139 ? -19.168 -3.148 28.716 1.00 97.75 139 GLN A C 1
ATOM 1110 O O . GLN A 1 139 ? -18.232 -3.508 27.995 1.00 97.75 139 GLN A O 1
ATOM 1115 N N . TRP A 1 140 ? -20.355 -2.789 28.210 1.00 97.38 140 TRP A N 1
ATOM 1116 C CA . TRP A 1 140 ? -20.597 -2.668 26.773 1.00 97.38 140 TRP A CA 1
ATOM 1117 C C . TRP A 1 140 ? -19.685 -1.593 26.198 1.00 97.38 140 TRP A C 1
ATOM 1119 O O . TRP A 1 140 ? -18.934 -1.873 25.263 1.00 97.38 140 TRP A O 1
ATOM 1129 N N . ARG A 1 141 ? -19.726 -0.382 26.761 1.00 97.75 141 ARG A N 1
ATOM 1130 C CA . ARG A 1 141 ? -18.947 0.768 26.292 1.00 97.75 141 ARG A CA 1
ATOM 1131 C C . ARG A 1 141 ? -17.460 0.440 26.213 1.00 97.75 141 ARG A C 1
ATOM 1133 O O . ARG A 1 141 ? -16.873 0.608 25.152 1.00 97.75 141 ARG A O 1
ATOM 1140 N N . GLU A 1 142 ? -16.893 -0.120 27.277 1.00 97.62 142 GLU A N 1
ATOM 1141 C CA . GLU A 1 142 ? -15.490 -0.548 27.319 1.00 97.62 142 GLU A CA 1
ATOM 1142 C C . GLU A 1 142 ? -15.178 -1.628 26.274 1.00 97.62 142 GLU A C 1
ATOM 1144 O O . GLU A 1 142 ? -14.111 -1.632 25.662 1.00 97.62 142 GLU A O 1
ATOM 1149 N N . SER A 1 143 ? -16.101 -2.566 26.050 1.00 95.94 143 SER A N 1
ATOM 1150 C CA . SER A 1 143 ? -15.904 -3.641 25.073 1.00 95.94 143 SER A CA 1
ATOM 1151 C C . SER A 1 143 ? -15.970 -3.151 23.630 1.00 95.94 143 SER A C 1
ATOM 1153 O O . SER A 1 143 ? -15.200 -3.622 22.793 1.00 95.94 143 SER A O 1
ATOM 1155 N N . VAL A 1 144 ?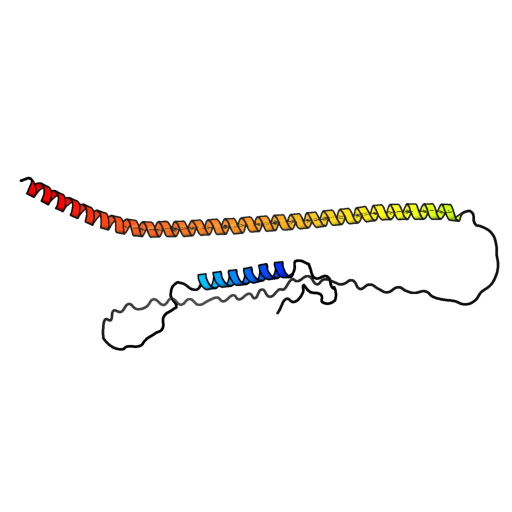 -16.858 -2.200 23.337 1.00 96.12 144 VAL A N 1
ATOM 1156 C CA . VAL A 1 144 ? -16.929 -1.544 22.025 1.00 96.12 144 VAL A CA 1
ATOM 1157 C C . VAL A 1 144 ? -15.712 -0.661 21.802 1.00 96.12 144 VAL A C 1
ATOM 1159 O O . VAL A 1 144 ? -15.095 -0.765 20.749 1.00 96.12 144 VAL A O 1
ATOM 1162 N N . GLU A 1 145 ? -15.313 0.131 22.795 1.00 97.19 145 GLU A N 1
ATOM 1163 C CA . GLU A 1 145 ? -14.134 0.991 22.701 1.00 97.19 145 GLU A CA 1
ATOM 1164 C C . GLU A 1 145 ? -12.854 0.178 22.465 1.00 97.19 145 GLU A C 1
ATOM 1166 O O . GLU A 1 145 ? -12.074 0.505 21.573 1.00 97.19 145 GLU A O 1
ATOM 1171 N N . ARG A 1 146 ? -12.666 -0.934 23.187 1.00 96.94 146 ARG A N 1
ATOM 1172 C CA . ARG A 1 146 ? -11.528 -1.841 22.970 1.00 96.94 146 ARG A CA 1
ATOM 1173 C C . ARG A 1 146 ? -11.515 -2.407 21.552 1.00 96.94 146 ARG A C 1
ATOM 1175 O O . ARG A 1 146 ? -10.485 -2.376 20.887 1.00 96.94 146 ARG A O 1
ATOM 1182 N N . ARG A 1 147 ? -12.669 -2.870 21.059 1.00 96.06 147 ARG A N 1
ATOM 1183 C CA . ARG A 1 147 ? -12.796 -3.371 19.684 1.00 96.06 147 ARG A CA 1
ATOM 1184 C C . ARG A 1 147 ? -12.513 -2.274 18.657 1.00 96.06 147 ARG A C 1
ATOM 1186 O O . ARG A 1 147 ? -11.877 -2.544 17.645 1.00 96.06 147 ARG A O 1
ATOM 1193 N N . GLU A 1 148 ? -12.967 -1.046 18.887 1.00 95.00 148 GLU A N 1
ATOM 1194 C CA . GLU A 1 148 ? -12.648 0.075 18.001 1.00 95.00 148 GLU A CA 1
ATOM 1195 C C . GLU A 1 148 ?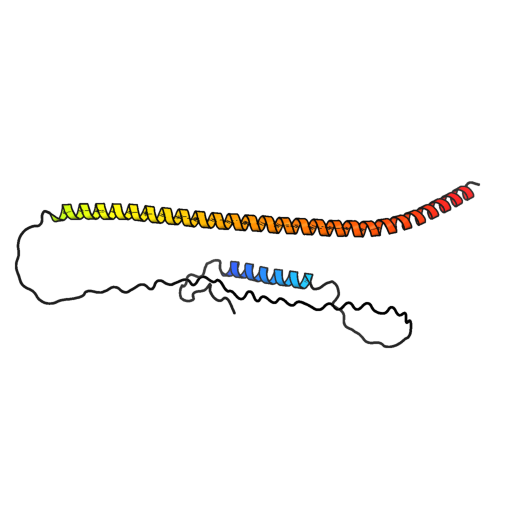 -11.150 0.372 17.974 1.00 95.00 148 GLU A C 1
ATOM 1197 O O . GLU A 1 148 ? -10.604 0.640 16.907 1.00 95.00 148 GLU A O 1
ATOM 1202 N N . GLN A 1 149 ? -10.472 0.307 19.120 1.00 96.50 149 GLN A N 1
ATOM 1203 C CA . GLN A 1 149 ? -9.022 0.482 19.187 1.00 96.50 149 GLN A CA 1
ATOM 1204 C C . GLN A 1 149 ? -8.290 -0.617 18.409 1.00 96.50 149 GLN A C 1
ATOM 1206 O O . GLN A 1 149 ? -7.419 -0.302 17.602 1.00 96.50 149 GLN A O 1
ATOM 1211 N N . GLU A 1 150 ? -8.687 -1.881 18.576 1.00 96.25 150 GLU A N 1
ATOM 1212 C CA . GLU A 1 150 ? -8.150 -3.011 17.804 1.00 96.25 150 GLU A CA 1
ATOM 1213 C C . GLU A 1 150 ? -8.346 -2.806 16.295 1.00 96.25 150 GLU A C 1
ATOM 1215 O O . GLU A 1 150 ? -7.400 -2.934 15.519 1.00 96.25 150 GLU A O 1
ATOM 1220 N N . MET A 1 151 ? -9.549 -2.399 15.876 1.00 96.38 151 MET A N 1
ATOM 1221 C CA . MET A 1 151 ? -9.845 -2.100 14.473 1.00 96.38 151 MET A CA 1
ATOM 1222 C C . MET A 1 151 ? -9.000 -0.943 13.935 1.00 96.38 151 MET A C 1
ATOM 1224 O O . MET A 1 151 ? -8.538 -1.002 12.799 1.00 96.38 151 MET A O 1
ATOM 1228 N N . ARG A 1 152 ? -8.769 0.104 14.738 1.00 97.62 152 ARG A N 1
ATOM 1229 C CA . ARG A 1 152 ? -7.920 1.240 14.347 1.00 97.62 152 ARG A CA 1
ATOM 1230 C C . ARG A 1 152 ? -6.457 0.838 14.194 1.00 97.62 152 ARG A C 1
ATOM 1232 O O . ARG A 1 152 ? -5.807 1.352 13.288 1.00 97.62 152 ARG A O 1
ATOM 1239 N N . LEU A 1 153 ? -5.934 -0.026 15.063 1.00 97.56 153 LEU A N 1
ATOM 1240 C CA . LEU A 1 153 ? -4.559 -0.520 14.959 1.00 97.56 153 LEU A CA 1
ATOM 1241 C C . LEU A 1 153 ? -4.391 -1.402 13.723 1.00 97.56 153 LEU A C 1
ATOM 1243 O O . LEU A 1 153 ? -3.498 -1.154 12.920 1.00 97.56 153 LEU A O 1
ATOM 1247 N N . PHE A 1 154 ? -5.310 -2.343 13.507 1.00 98.12 154 PHE A N 1
ATOM 1248 C CA . PHE A 1 154 ? -5.298 -3.193 12.320 1.00 98.12 154 PHE A CA 1
ATOM 1249 C C . PHE A 1 154 ? -5.396 -2.377 11.023 1.00 98.12 154 PHE A C 1
ATOM 1251 O O . PHE A 1 154 ? -4.656 -2.614 10.075 1.00 98.12 154 PHE A O 1
ATOM 1258 N N . GLU A 1 155 ? -6.269 -1.370 10.985 1.00 97.69 155 GLU A N 1
ATOM 1259 C CA . GLU A 1 155 ? -6.391 -0.460 9.844 1.00 97.69 155 GLU A CA 1
ATOM 1260 C C . GLU A 1 155 ? -5.093 0.329 9.597 1.00 97.69 155 GLU A C 1
ATOM 1262 O O . GLU A 1 155 ? -4.710 0.556 8.450 1.00 97.69 155 GLU A O 1
ATOM 1267 N N . GLN A 1 156 ? -4.388 0.742 10.654 1.00 97.88 156 GLN A N 1
ATOM 1268 C CA . GLN A 1 156 ? -3.092 1.412 10.520 1.00 97.88 156 GLN A CA 1
ATOM 1269 C C . GLN A 1 156 ? -2.019 0.468 9.977 1.00 97.88 156 GLN A C 1
ATOM 1271 O O . GLN A 1 156 ? -1.301 0.845 9.053 1.00 97.88 156 GLN A O 1
ATOM 1276 N N . GLU A 1 157 ? -1.929 -0.753 10.499 1.00 98.12 157 GLU A N 1
ATOM 1277 C CA . GLU A 1 157 ? -1.016 -1.782 9.990 1.00 98.12 157 GLU A CA 1
ATOM 1278 C C . GLU A 1 157 ? -1.323 -2.118 8.526 1.00 98.12 157 GLU A C 1
ATOM 1280 O O . GLU A 1 157 ? -0.420 -2.194 7.689 1.00 98.12 157 GLU A O 1
ATOM 1285 N N . TRP A 1 158 ? -2.604 -2.232 8.178 1.00 98.25 158 TRP A N 1
ATOM 1286 C CA . TRP A 1 158 ? -3.051 -2.432 6.804 1.00 98.25 158 TRP A CA 1
ATOM 1287 C C . TRP A 1 158 ? -2.615 -1.282 5.891 1.00 98.25 158 TRP A C 1
ATOM 1289 O O . TRP A 1 158 ? -2.058 -1.506 4.818 1.00 98.25 158 TRP A O 1
ATOM 1299 N N . ARG A 1 159 ? -2.795 -0.032 6.325 1.00 98.19 159 ARG A N 1
ATOM 1300 C CA . ARG A 1 159 ? -2.334 1.137 5.562 1.00 98.19 159 ARG A CA 1
ATOM 1301 C C . ARG A 1 159 ? -0.826 1.126 5.364 1.00 98.19 159 ARG A C 1
ATOM 1303 O O . ARG A 1 159 ? -0.373 1.342 4.248 1.00 98.19 159 ARG A O 1
ATOM 1310 N N . GLN A 1 160 ? -0.058 0.843 6.412 1.00 98.19 160 GLN A N 1
ATOM 1311 C CA . GLN A 1 160 ? 1.404 0.806 6.337 1.00 98.19 160 GLN A CA 1
ATOM 1312 C C . GLN A 1 160 ? 1.903 -0.302 5.405 1.00 98.19 160 GLN A C 1
ATOM 1314 O O . GLN A 1 160 ? 2.787 -0.070 4.581 1.00 98.19 160 GLN A O 1
ATOM 1319 N N . THR A 1 161 ? 1.331 -1.501 5.511 1.00 98.12 161 THR A N 1
ATOM 1320 C CA . THR A 1 161 ? 1.694 -2.637 4.651 1.00 98.12 161 THR A CA 1
ATOM 1321 C C . THR A 1 161 ? 1.366 -2.355 3.188 1.00 98.12 161 THR A C 1
ATOM 1323 O O . THR A 1 161 ? 2.221 -2.559 2.325 1.00 98.12 161 THR A O 1
ATOM 1326 N N . MET A 1 162 ? 0.187 -1.800 2.906 1.00 97.88 162 MET A N 1
ATOM 1327 C CA . MET A 1 162 ? -0.202 -1.389 1.556 1.00 97.88 162 MET A CA 1
ATOM 1328 C C . MET A 1 162 ? 0.705 -0.296 0.989 1.00 97.88 162 MET A C 1
ATOM 1330 O O . MET A 1 162 ? 1.149 -0.394 -0.151 1.00 97.88 162 MET A O 1
ATOM 1334 N N . GLU A 1 163 ? 1.029 0.718 1.788 1.00 98.19 163 GLU A N 1
ATOM 1335 C CA . GLU A 1 163 ? 1.899 1.815 1.368 1.00 98.19 163 GLU A CA 1
ATOM 1336 C C . GLU A 1 163 ? 3.332 1.327 1.090 1.00 98.19 163 GLU A C 1
ATOM 1338 O O . GLU A 1 163 ? 3.985 1.779 0.150 1.00 98.19 163 GLU A O 1
ATOM 1343 N N . LYS A 1 164 ? 3.841 0.374 1.880 1.00 98.31 164 LYS A N 1
ATOM 1344 C CA . LYS A 1 164 ? 5.138 -0.268 1.626 1.00 98.31 164 LYS A CA 1
ATOM 1345 C C . LYS A 1 164 ? 5.131 -1.031 0.300 1.00 98.31 164 LYS A C 1
ATOM 1347 O O . LYS A 1 164 ? 6.035 -0.832 -0.508 1.00 98.31 164 LYS A O 1
ATOM 1352 N N . LEU A 1 165 ? 4.102 -1.843 0.056 1.00 98.50 165 LEU A N 1
ATOM 1353 C CA . LEU A 1 165 ? 3.956 -2.592 -1.196 1.00 98.50 165 LEU A CA 1
ATOM 1354 C C . LEU A 1 165 ? 3.861 -1.667 -2.414 1.00 98.50 165 LEU A C 1
ATOM 1356 O O . LEU A 1 165 ? 4.469 -1.935 -3.450 1.00 98.50 165 LEU A O 1
ATOM 1360 N N . GLU A 1 166 ? 3.125 -0.563 -2.299 1.00 97.56 166 GLU A N 1
ATOM 1361 C CA . GLU A 1 166 ? 3.014 0.422 -3.373 1.00 97.56 166 GLU A CA 1
ATOM 1362 C C . GLU A 1 166 ? 4.368 1.067 -3.688 1.00 97.56 166 GLU A C 1
ATOM 1364 O O . GLU A 1 166 ? 4.757 1.145 -4.855 1.00 97.56 166 GLU A O 1
ATOM 1369 N N . ARG A 1 167 ? 5.133 1.454 -2.658 1.00 98.38 167 ARG A N 1
ATOM 1370 C CA . ARG A 1 167 ? 6.495 1.977 -2.841 1.00 98.38 167 ARG A CA 1
ATOM 1371 C C . ARG A 1 167 ? 7.412 0.962 -3.513 1.00 98.38 167 ARG A C 1
ATOM 1373 O O . ARG A 1 167 ? 8.114 1.321 -4.452 1.00 98.38 167 ARG A O 1
ATOM 1380 N N . GLU A 1 168 ? 7.402 -0.290 -3.063 1.00 97.44 168 GLU A N 1
ATOM 1381 C CA . GLU A 1 168 ? 8.218 -1.358 -3.653 1.00 97.44 168 GLU A CA 1
ATOM 1382 C C . GLU A 1 168 ? 7.878 -1.570 -5.130 1.00 97.44 168 GLU A C 1
ATOM 1384 O O . GLU A 1 168 ? 8.776 -1.620 -5.973 1.00 97.44 168 GLU A O 1
ATOM 1389 N N . LYS A 1 169 ? 6.584 -1.600 -5.467 1.00 98.06 169 LYS A N 1
ATOM 1390 C CA . LYS A 1 169 ? 6.123 -1.699 -6.854 1.00 98.06 169 LYS A CA 1
ATOM 1391 C C . LYS A 1 169 ? 6.645 -0.538 -7.702 1.00 98.06 169 LYS A C 1
ATOM 1393 O O . LYS A 1 169 ? 7.182 -0.777 -8.783 1.00 98.06 169 LYS A O 1
ATOM 1398 N N . ILE A 1 170 ? 6.503 0.698 -7.222 1.00 97.62 170 ILE A N 1
ATOM 1399 C CA . ILE A 1 170 ? 6.973 1.893 -7.938 1.00 97.62 170 ILE A CA 1
ATOM 1400 C C . ILE A 1 170 ? 8.492 1.833 -8.144 1.00 97.62 170 ILE A C 1
ATOM 1402 O O . ILE A 1 170 ? 8.963 2.082 -9.252 1.00 97.62 170 ILE A O 1
ATOM 1406 N N . MET A 1 171 ? 9.255 1.456 -7.115 1.00 97.50 171 MET A N 1
ATOM 1407 C CA . MET A 1 171 ? 10.715 1.332 -7.190 1.00 97.50 171 MET A CA 1
ATOM 1408 C C . MET A 1 171 ? 11.156 0.289 -8.225 1.00 97.50 171 MET A C 1
ATOM 1410 O O . MET A 1 171 ? 12.056 0.552 -9.023 1.00 97.50 171 MET A O 1
ATOM 1414 N N . ILE A 1 172 ? 10.510 -0.881 -8.251 1.00 97.25 172 ILE A N 1
ATOM 1415 C CA . ILE A 1 172 ? 10.818 -1.942 -9.222 1.00 97.25 172 ILE A CA 1
ATOM 1416 C C . ILE A 1 172 ? 10.462 -1.498 -10.646 1.00 97.25 172 ILE A C 1
ATOM 1418 O O . ILE A 1 172 ? 11.248 -1.710 -11.569 1.00 97.25 172 ILE A O 1
ATOM 1422 N N . GLU A 1 173 ? 9.306 -0.859 -10.838 1.00 97.31 173 GLU A N 1
ATOM 1423 C CA . GLU A 1 173 ? 8.883 -0.362 -12.151 1.00 97.31 173 GLU A CA 1
ATOM 1424 C C . GLU A 1 173 ? 9.843 0.707 -12.688 1.00 97.31 173 GLU A C 1
ATOM 1426 O O . GLU A 1 173 ? 10.227 0.668 -13.858 1.00 97.31 173 GLU A O 1
ATOM 1431 N N . GLN A 1 174 ? 10.275 1.635 -11.830 1.00 96.50 174 GLN A N 1
ATOM 1432 C CA . GLN A 1 174 ? 11.268 2.648 -12.180 1.00 96.50 174 GLN A CA 1
ATOM 1433 C C . GLN A 1 174 ? 12.601 2.008 -12.568 1.00 96.50 174 GLN A C 1
ATOM 1435 O O . GLN A 1 174 ? 13.118 2.294 -13.645 1.00 96.50 174 GLN A O 1
ATOM 1440 N N . ALA A 1 175 ? 13.115 1.079 -11.758 1.00 97.06 175 ALA A N 1
ATOM 1441 C CA . ALA A 1 175 ? 14.354 0.367 -12.067 1.00 97.06 175 ALA A CA 1
ATOM 1442 C C . ALA A 1 175 ? 14.262 -0.411 -13.392 1.00 97.06 175 ALA A C 1
ATOM 1444 O O . ALA A 1 175 ? 15.227 -0.466 -14.162 1.00 97.06 175 ALA A O 1
ATOM 1445 N N . TRP A 1 176 ? 13.096 -0.996 -13.689 1.00 97.25 176 TRP A N 1
ATOM 1446 C CA . TRP A 1 176 ? 12.852 -1.666 -14.962 1.00 97.25 176 TRP A CA 1
ATOM 1447 C C . TRP A 1 176 ? 12.844 -0.674 -16.126 1.00 97.25 176 TRP A C 1
ATOM 1449 O O . TRP A 1 176 ? 13.566 -0.899 -17.100 1.00 97.25 176 TRP A O 1
ATOM 1459 N N . ARG A 1 177 ? 12.119 0.447 -16.005 1.00 96.94 177 ARG A N 1
ATOM 1460 C CA . ARG A 1 177 ? 12.102 1.511 -17.017 1.00 96.94 177 ARG A CA 1
ATOM 1461 C C . ARG A 1 177 ? 13.493 2.063 -17.289 1.00 96.94 177 ARG A C 1
ATOM 1463 O O . ARG A 1 177 ? 13.890 2.093 -18.443 1.00 96.94 177 ARG A O 1
ATOM 1470 N N . GLU A 1 178 ? 14.280 2.382 -16.270 1.00 96.00 178 GLU A N 1
ATOM 1471 C CA . GLU A 1 178 ? 15.654 2.864 -16.458 1.00 96.00 178 GLU A CA 1
ATOM 1472 C C . GLU A 1 178 ? 16.548 1.828 -17.159 1.00 96.00 178 GLU A C 1
ATOM 1474 O O . GLU A 1 178 ? 17.399 2.159 -17.991 1.00 96.00 178 GLU A O 1
ATOM 1479 N N . LYS A 1 179 ? 16.383 0.539 -16.836 1.00 96.38 179 LYS A N 1
ATOM 1480 C CA . LYS A 1 179 ? 17.130 -0.547 -17.488 1.00 96.38 179 LYS A CA 1
ATOM 1481 C C . LYS A 1 179 ? 16.702 -0.735 -18.944 1.00 96.38 179 LYS A C 1
ATOM 1483 O O . LYS A 1 179 ? 17.542 -1.079 -19.783 1.00 96.38 179 LYS A O 1
ATOM 1488 N N . GLU A 1 180 ? 15.420 -0.551 -19.232 1.00 94.94 180 GLU A N 1
ATOM 1489 C CA . GLU A 1 180 ? 14.850 -0.554 -20.577 1.00 94.94 180 GLU A CA 1
ATOM 1490 C C . GLU A 1 180 ? 15.369 0.659 -21.362 1.00 94.94 180 GLU A C 1
ATOM 1492 O O . GLU A 1 180 ? 15.960 0.486 -22.422 1.00 94.94 180 GLU A O 1
ATOM 1497 N N . GLU A 1 181 ? 15.292 1.866 -20.808 1.00 93.62 181 GLU A N 1
ATOM 1498 C CA . GLU A 1 181 ? 15.803 3.108 -21.399 1.00 93.62 181 GLU A CA 1
ATOM 1499 C C . GLU A 1 181 ? 17.294 3.019 -21.714 1.00 93.62 181 GLU A C 1
ATOM 1501 O O . GLU A 1 181 ? 17.716 3.388 -22.802 1.00 93.62 181 GLU A O 1
ATOM 1506 N N . LYS A 1 182 ? 18.113 2.425 -20.838 1.00 94.44 182 LYS A N 1
ATOM 1507 C CA . LYS A 1 182 ? 19.529 2.158 -21.150 1.00 94.44 182 LYS A CA 1
ATOM 1508 C C . LYS A 1 182 ? 19.699 1.255 -22.375 1.00 94.44 182 LYS A C 1
ATOM 1510 O O . LYS A 1 182 ? 20.683 1.385 -23.102 1.00 94.44 182 LYS A O 1
ATOM 1515 N N . ARG A 1 183 ? 18.792 0.298 -22.602 1.00 93.50 183 ARG A N 1
ATOM 1516 C CA . ARG A 1 183 ? 18.775 -0.523 -23.826 1.00 93.50 183 ARG A CA 1
ATOM 1517 C C . ARG A 1 183 ? 18.333 0.300 -25.032 1.00 93.50 183 ARG A C 1
ATOM 1519 O O . ARG A 1 183 ? 19.051 0.266 -26.030 1.00 93.50 183 ARG A O 1
ATOM 1526 N N . TRP A 1 184 ? 17.269 1.088 -24.901 1.00 94.88 184 TRP A N 1
ATOM 1527 C CA . TRP A 1 184 ? 16.807 2.015 -25.935 1.00 94.88 184 TRP A CA 1
ATOM 1528 C C . TRP A 1 184 ? 17.884 3.022 -26.334 1.00 94.88 184 TRP A C 1
ATOM 1530 O O . TRP A 1 184 ? 18.189 3.105 -27.509 1.00 94.88 184 TRP A O 1
ATOM 1540 N N . MET A 1 185 ? 18.572 3.674 -25.395 1.00 93.75 185 MET A N 1
ATOM 1541 C CA . MET A 1 185 ? 19.651 4.633 -25.674 1.00 93.75 185 MET A CA 1
ATOM 1542 C C . MET A 1 185 ? 20.786 4.034 -26.513 1.00 93.75 185 MET A C 1
ATOM 1544 O O . MET A 1 185 ? 21.324 4.697 -27.397 1.00 93.75 185 MET A O 1
ATOM 1548 N N . ARG A 1 186 ? 21.156 2.766 -26.270 1.00 95.00 186 ARG A N 1
ATOM 1549 C CA . ARG A 1 186 ? 22.169 2.091 -27.100 1.00 95.00 186 ARG A CA 1
ATOM 1550 C C . ARG A 1 186 ? 21.661 1.841 -28.512 1.00 95.00 186 ARG A C 1
ATOM 1552 O O . ARG A 1 186 ? 22.445 1.952 -29.449 1.00 95.00 186 ARG A O 1
ATOM 1559 N N . GLU A 1 187 ? 20.396 1.463 -28.655 1.00 95.25 187 GLU A N 1
ATOM 1560 C CA . GLU A 1 187 ? 19.800 1.256 -29.972 1.00 95.25 187 GLU A CA 1
ATOM 1561 C C . GLU A 1 187 ? 19.579 2.579 -30.705 1.00 95.25 187 GLU A C 1
ATOM 1563 O O . GLU A 1 187 ? 19.886 2.657 -31.887 1.00 95.25 187 GLU A O 1
ATOM 1568 N N . GLU A 1 188 ? 19.198 3.636 -29.995 1.00 95.00 188 GLU A N 1
ATOM 1569 C CA . GLU A 1 188 ? 19.061 4.992 -30.515 1.00 95.00 188 GLU A CA 1
ATOM 1570 C C . GLU A 1 188 ? 20.402 5.506 -31.037 1.00 95.00 188 GLU A C 1
ATOM 1572 O O . GLU A 1 188 ? 20.494 5.919 -32.182 1.00 95.00 188 GLU A O 1
ATOM 1577 N N . SER A 1 189 ? 21.496 5.330 -30.286 1.00 96.19 189 SER A N 1
ATOM 1578 C CA . SER A 1 189 ? 22.843 5.668 -30.776 1.00 96.19 189 SER A CA 1
ATOM 1579 C C . SER A 1 189 ? 23.245 4.879 -32.032 1.00 96.19 189 SER A C 1
ATOM 1581 O O . SER A 1 189 ? 24.059 5.344 -32.832 1.00 96.19 189 SER A O 1
ATOM 1583 N N . ARG A 1 190 ? 22.739 3.651 -32.214 1.00 97.00 190 ARG A N 1
ATOM 1584 C CA . ARG A 1 190 ? 22.973 2.870 -33.444 1.00 97.00 190 ARG A CA 1
ATOM 1585 C C . ARG A 1 190 ? 22.077 3.350 -34.579 1.00 97.00 190 ARG A C 1
ATOM 1587 O O . ARG A 1 190 ? 22.544 3.433 -35.713 1.00 97.00 190 ARG A O 1
ATOM 1594 N N . ALA A 1 191 ? 20.815 3.646 -34.289 1.00 96.94 191 ALA A N 1
ATOM 1595 C CA . ALA A 1 191 ? 19.855 4.187 -35.236 1.00 96.94 191 ALA A CA 1
ATOM 1596 C C . ALA A 1 191 ? 20.306 5.558 -35.749 1.00 96.94 191 ALA A C 1
ATOM 1598 O O . ALA A 1 191 ? 20.386 5.726 -36.957 1.00 96.94 191 ALA A O 1
ATOM 1599 N N . GLU A 1 192 ? 20.741 6.457 -34.869 1.00 96.50 192 GLU A N 1
ATOM 1600 C CA . GLU A 1 192 ? 21.274 7.779 -35.199 1.00 96.50 192 GLU A CA 1
ATOM 1601 C C . GLU A 1 192 ? 22.511 7.685 -36.102 1.00 96.50 192 GLU A C 1
ATOM 1603 O O . GLU A 1 192 ? 22.611 8.390 -37.100 1.00 96.50 192 GLU A O 1
ATOM 1608 N N . LYS A 1 193 ? 23.428 6.741 -35.842 1.00 97.69 193 LYS A N 1
ATOM 1609 C CA . LYS A 1 193 ? 24.557 6.482 -36.756 1.00 97.69 193 LYS A CA 1
ATOM 1610 C C . LYS A 1 193 ? 24.088 6.022 -38.135 1.00 97.69 193 LYS A C 1
ATOM 1612 O O . LYS A 1 193 ? 24.637 6.470 -39.140 1.00 97.69 193 LYS A O 1
ATOM 1617 N N . ARG A 1 194 ? 23.104 5.116 -38.199 1.00 97.81 194 ARG A N 1
ATOM 1618 C CA . ARG A 1 194 ? 22.523 4.664 -39.477 1.00 97.81 194 ARG A CA 1
ATOM 1619 C C . ARG A 1 194 ? 21.846 5.819 -40.212 1.00 97.81 194 ARG A C 1
ATOM 1621 O O . ARG A 1 194 ? 22.051 5.956 -41.413 1.00 97.81 194 ARG A O 1
ATOM 1628 N N . ASP A 1 195 ? 21.087 6.638 -39.498 1.00 98.00 195 ASP A N 1
ATOM 1629 C CA . ASP A 1 195 ? 20.353 7.775 -40.044 1.00 98.00 195 ASP A CA 1
ATOM 1630 C C . ASP A 1 195 ? 21.293 8.878 -40.543 1.00 98.00 195 ASP A C 1
ATOM 1632 O O . ASP A 1 195 ? 21.134 9.369 -41.659 1.00 98.00 195 ASP A O 1
ATOM 1636 N N . ALA A 1 196 ? 22.359 9.182 -39.797 1.00 97.88 196 ALA A N 1
ATOM 1637 C CA . ALA A 1 196 ? 23.405 10.103 -40.231 1.00 97.88 196 ALA A CA 1
ATOM 1638 C C . ALA A 1 196 ? 24.059 9.627 -41.537 1.00 97.88 196 ALA A C 1
ATOM 1640 O O . ALA A 1 196 ? 24.222 10.408 -42.475 1.00 97.88 196 ALA A O 1
ATOM 1641 N N . LEU A 1 197 ? 24.389 8.335 -41.641 1.00 97.75 197 LEU A N 1
ATOM 1642 C CA . LEU A 1 197 ? 24.936 7.769 -42.875 1.00 97.75 197 LEU A CA 1
ATOM 1643 C C . LEU A 1 197 ? 23.934 7.866 -44.033 1.00 97.75 197 LEU A C 1
ATOM 1645 O O . LEU A 1 197 ? 24.294 8.377 -45.093 1.00 97.75 197 LEU A O 1
ATOM 1649 N N . LEU A 1 198 ? 22.684 7.447 -43.833 1.00 97.75 198 LEU A N 1
ATOM 1650 C CA . LEU A 1 198 ? 21.617 7.569 -44.834 1.00 97.75 198 LEU A CA 1
ATOM 1651 C C . LEU A 1 198 ? 21.442 9.015 -45.305 1.00 97.75 198 LEU A C 1
ATOM 1653 O O . LEU A 1 198 ? 21.453 9.272 -46.506 1.00 97.75 198 LEU A O 1
ATOM 1657 N N . THR A 1 199 ? 21.376 9.958 -44.370 1.00 97.81 199 THR A N 1
ATOM 1658 C CA . THR A 1 199 ? 21.260 11.392 -44.644 1.00 97.81 199 THR A CA 1
ATOM 1659 C C . THR A 1 199 ? 22.444 11.897 -45.462 1.00 97.81 199 THR A C 1
ATOM 1661 O O . THR A 1 199 ? 22.258 12.586 -46.465 1.00 97.81 199 THR A O 1
ATOM 1664 N N . THR A 1 200 ? 23.679 11.525 -45.104 1.00 97.44 200 THR A N 1
ATOM 1665 C CA . THR A 1 200 ? 24.858 11.929 -45.888 1.00 97.44 200 THR A CA 1
ATOM 1666 C C . THR A 1 200 ? 24.844 11.360 -47.307 1.00 97.44 200 THR A C 1
ATOM 1668 O O . THR A 1 200 ? 25.209 12.070 -48.242 1.00 97.44 200 THR A O 1
ATOM 1671 N N . LEU A 1 201 ? 24.409 10.110 -47.492 1.00 97.25 201 LEU A N 1
ATOM 1672 C CA . LEU A 1 201 ? 24.313 9.478 -48.810 1.00 97.25 201 LEU A CA 1
ATOM 1673 C C . LEU A 1 201 ? 23.218 10.112 -49.669 1.00 97.25 201 LEU A C 1
ATOM 1675 O O . LEU A 1 201 ? 23.468 10.426 -50.831 1.00 97.25 201 LEU A O 1
ATOM 1679 N N . LEU A 1 202 ? 22.038 10.353 -49.097 1.00 97.12 202 LEU A N 1
ATOM 1680 C CA . LEU A 1 202 ? 20.946 11.055 -49.773 1.00 97.12 202 LEU A CA 1
ATOM 1681 C C . LEU A 1 202 ? 21.379 12.454 -50.207 1.00 97.12 202 LEU A C 1
ATOM 1683 O O . LEU A 1 202 ? 21.170 12.827 -51.358 1.00 97.12 202 LEU A O 1
ATOM 1687 N N . ASN A 1 203 ? 22.056 13.194 -49.326 1.00 96.50 203 ASN A N 1
ATOM 1688 C CA . ASN A 1 203 ? 22.595 14.505 -49.666 1.00 96.50 203 ASN A CA 1
ATOM 1689 C C . ASN A 1 203 ? 23.571 14.422 -50.843 1.00 96.50 203 ASN A C 1
ATOM 1691 O O . ASN A 1 203 ? 23.432 15.204 -51.777 1.00 96.50 203 ASN A O 1
ATOM 1695 N N . LYS A 1 204 ? 24.514 13.471 -50.855 1.00 95.94 204 LYS A N 1
ATOM 1696 C CA . LYS A 1 204 ? 25.429 13.289 -51.999 1.00 95.94 204 LYS A CA 1
ATOM 1697 C C . LYS A 1 204 ? 24.672 13.046 -53.304 1.00 95.94 204 LYS A C 1
ATOM 1699 O O . LYS A 1 204 ? 24.936 13.731 -54.284 1.00 95.94 204 LYS A O 1
ATOM 1704 N N . LEU A 1 205 ? 23.687 12.150 -53.288 1.00 96.19 205 LEU A N 1
ATOM 1705 C CA . LEU A 1 205 ? 22.896 11.816 -54.471 1.00 96.19 205 LEU A CA 1
ATOM 1706 C C . LEU A 1 205 ? 22.079 13.014 -54.981 1.00 96.19 205 LEU A C 1
ATOM 1708 O O . LEU A 1 205 ? 21.952 13.218 -56.183 1.00 96.19 205 LEU A O 1
ATOM 1712 N N . ILE A 1 206 ? 21.539 13.831 -54.077 1.00 94.81 206 ILE A N 1
ATOM 1713 C CA . ILE A 1 206 ? 20.837 15.070 -54.430 1.00 94.81 206 ILE A CA 1
ATOM 1714 C C . ILE A 1 206 ? 21.800 16.056 -55.104 1.00 94.81 206 ILE A C 1
ATOM 1716 O O . ILE A 1 206 ? 21.471 16.600 -56.152 1.00 94.81 206 ILE A O 1
ATOM 1720 N N . HIS A 1 207 ? 23.004 16.251 -54.560 1.00 91.62 207 HIS A N 1
ATOM 1721 C CA . HIS A 1 207 ? 23.994 17.154 -55.158 1.00 91.62 207 HIS A CA 1
ATOM 1722 C C . HIS A 1 207 ? 24.481 16.654 -56.526 1.00 91.62 207 HIS A C 1
ATOM 1724 O O . HIS A 1 207 ? 24.631 17.461 -57.435 1.00 91.62 207 HIS A O 1
ATOM 1730 N N . GLU A 1 208 ? 24.674 15.345 -56.696 1.00 88.81 208 GLU A N 1
ATOM 1731 C CA . GLU A 1 208 ? 25.048 14.735 -57.981 1.00 88.81 208 GLU A CA 1
ATOM 1732 C C . GLU A 1 208 ? 23.947 14.857 -59.047 1.00 88.81 208 GLU A C 1
ATOM 1734 O O . GLU A 1 208 ? 24.267 15.014 -60.216 1.00 88.81 208 GLU A O 1
ATOM 1739 N N . ASN A 1 209 ? 22.664 14.828 -58.667 1.00 79.00 209 ASN A N 1
ATOM 1740 C CA . ASN A 1 209 ? 21.543 15.038 -59.599 1.00 79.00 209 ASN A CA 1
ATOM 1741 C C . ASN A 1 209 ? 21.281 16.519 -59.933 1.00 79.00 209 ASN A C 1
ATOM 1743 O O . ASN A 1 209 ? 20.518 16.815 -60.853 1.00 79.00 209 ASN A O 1
ATOM 1747 N N . HIS A 1 210 ? 21.846 17.448 -59.160 1.00 68.56 210 HIS A N 1
ATOM 1748 C CA . HIS A 1 210 ? 21.739 18.893 -59.390 1.00 68.56 210 HIS A CA 1
ATOM 1749 C C . HIS A 1 210 ? 22.962 19.492 -60.112 1.00 68.56 210 HIS A C 1
ATOM 1751 O O . HIS A 1 210 ? 22.969 20.697 -60.374 1.00 68.56 210 HIS A O 1
ATOM 1757 N N . LEU A 1 211 ? 23.965 18.667 -60.429 1.00 52.66 211 LEU A N 1
ATOM 1758 C CA . LEU A 1 211 ? 25.121 18.955 -61.287 1.00 52.66 211 LEU A CA 1
ATOM 1759 C C . LEU A 1 211 ? 24.882 18.409 -62.700 1.00 52.66 211 LEU A C 1
ATOM 1761 O O . LEU A 1 211 ? 25.354 19.072 -63.651 1.00 52.66 211 LEU A O 1
#

Sequence (211 aa):
MVGKETSDPDDGRQCPFFEELHMVFTDRANNMQRLLLESEAGPGQAKKRAKRTNGDQFAEDFSEDEDDDANESDKEAITRSSNPRKRKAEREKRVQTEALEKPSRQPSIAHFNTSCSSLSGIQEMLLDFFQQQQKIEIQWRESVERREQEMRLFEQEWRQTMEKLEREKIMIEQAWREKEEKRWMREESRAEKRDALLTTLLNKLIHENHL

Radius of gyration: 42.08 Å; chains: 1; bounding box: 89×56×126 Å

Secondary structure (DSSP, 8-state):
-----S--TTS----TTHHHHHHHHHHHHHHHHHHHHHHHS-S--------------------------------------------------------------------SSHHHHHHHHHHHHHHHHHHHHHHHHHHHHHHHHHHHHHHHHHHHHHHHHHHHHHHHHHHHHHHHHHHHHHHHHHHHHHHHHHHHHHHHHHHHHHHHHT-

Foldseek 3Di:
DDPPPPDPVPPPDDPPCPVVVVVVVVVVVVVVVVVVVVVVPDPDDDDDDDDDDDDDDDDDDDDDDDDDDDDDDDDPPPPDDDDPDDDDPDDDDDPDDDDDDDDDDDDDDDDDPPVVVVVVVVVVVVVVVVVVVVVVVVVVVVVVVVVVVVVVVVVVVVVVVVVVVVVVVVVVVVVVVVVVVVVVVVVVVVVVVVVVVVVVVVVVVVVVVVD

pLDDT: mean 71.36, std 25.54, range [31.47, 98.5]

Organism: NCBI:txid185542